Protein AF-A0A1I9G8A3-F1 (afdb_monomer)

Organism: Brugia malayi (NCBI:txid6279)

Sequence (296 aa):
MVSETETVGAVTDNCMDEVDMETMKVVQEQFLSADANEIKEVSEHSKQVKFKTQIVWRNVALFSALHVASLVGIYQFIFLAKWPTLFWYCTCWLMGVMGITAGAHRLWSHRSYKARWPARLFLMFCNSMAFQASFLPFNDVIEWSRDHRCHHKWTDTDADPHNTTRGMFFAHMGWLMVRKHPEVKRKGSQLDLSDLFNDPILAFQRRYCSTLHGTWLINSLAHKYGFKPYNPNITPVESLWLAVTAMGEGGHNYHHTFPQDYRTSEYVLHFNVTKLFIDILFFLGLAYDMKVVPQE

Secondary structure (DSSP, 8-state):
------------S----HHHHHHHHHHHHSTT---HHHHHHHHHHHHHS-PPP-B-HHHHHHHHHHHHHHHHHHHHHHHT--HHHHHHHHHHHHHHHHIIIIIIIIIIIS--S---HHHHHHHHHHHHHH--S-SSTT-SHHHHHHHHHHHHHTTTSTTSTT-GGG-HHHHHTGGGGBPPPHHHHHHHTTS--HHHHT-HHHHHHHHHHHHHHHHHHHHHHTTTSSB-SS-TTSS--B-HHHHHHTTTTTBHHHHHHSTT-TTS-SSS-S--HHHHHHHHHHHTTS------PPP-

Foldseek 3Di:
DDDDDDDPDPPDPDPPPVVNVVVVVVLCPAQLRADPVVLVVLQVVLVVDPDDWAFQVVLVVVVVVVVVVVVVVVVCQPPPDDPVRVVVVVVLVVLLVCLVPVNLPCVQQRVVDDDDPVVNLSSQVSVLSNCPDRPDLADGSLVSSLLVSQCSHNAQGLLNLQRCVVDDVSNVCVSSRIDRDVNVVVVSVVDDSVVQVPPVSRVVCSPPSLLVVLVVCCVPCQQDPADQPQDPPGRGHADPVNCVSVQQCSLRNQCVNPVLQQNSHDDDDPRRRSVVVVVVCVVVVNDDPHDHDDDD

Structure (mmCIF, N/CA/C/O backbone):
data_AF-A0A1I9G8A3-F1
#
_entry.id   AF-A0A1I9G8A3-F1
#
loop_
_atom_site.group_PDB
_atom_site.id
_atom_site.type_symbol
_atom_site.label_atom_id
_atom_site.label_alt_id
_atom_site.label_comp_id
_atom_site.label_asym_id
_atom_site.label_entity_id
_atom_site.label_seq_id
_atom_site.pdbx_PDB_ins_code
_atom_site.Cartn_x
_atom_site.Cartn_y
_atom_site.Cartn_z
_atom_site.occupancy
_atom_site.B_iso_or_equiv
_atom_site.auth_seq_id
_atom_site.auth_comp_id
_atom_site.auth_asym_id
_atom_site.auth_atom_id
_atom_site.pdbx_PDB_model_num
ATOM 1 N N . MET A 1 1 ? -4.249 15.076 76.301 1.00 41.66 1 MET A N 1
ATOM 2 C CA . MET A 1 1 ? -5.059 16.182 75.753 1.00 41.66 1 MET A CA 1
ATOM 3 C C . MET A 1 1 ? -4.215 16.891 74.717 1.00 41.66 1 MET A C 1
ATOM 5 O O . MET A 1 1 ? -3.284 17.559 75.120 1.00 41.66 1 MET A O 1
ATOM 9 N N . VAL A 1 2 ? -4.453 16.632 73.435 1.00 30.72 2 VAL A N 1
ATOM 10 C CA . VAL A 1 2 ? -4.767 17.600 72.368 1.00 30.72 2 VAL A CA 1
ATOM 11 C C . VAL A 1 2 ? -5.167 16.719 71.181 1.00 30.72 2 VAL A C 1
ATOM 13 O O . VAL A 1 2 ? -4.480 15.758 70.852 1.00 30.72 2 VAL A O 1
ATOM 16 N N . SER A 1 3 ? -6.365 16.973 70.672 1.00 31.25 3 SER A N 1
ATOM 17 C CA . SER A 1 3 ? -7.009 16.296 69.553 1.00 31.25 3 SER A CA 1
ATOM 18 C C . SER A 1 3 ? -6.856 17.218 68.352 1.00 31.25 3 SER A C 1
ATOM 20 O O . SER A 1 3 ? -7.355 18.339 68.418 1.00 31.25 3 SER A O 1
ATOM 22 N N . GLU A 1 4 ? -6.229 16.756 67.276 1.00 32.22 4 GLU A N 1
ATOM 23 C CA . GLU A 1 4 ? -6.268 17.423 65.974 1.00 32.22 4 GLU A CA 1
ATOM 24 C C . GLU A 1 4 ? -6.941 16.487 64.973 1.00 32.22 4 GLU A C 1
ATOM 26 O O . GLU A 1 4 ? -6.369 15.531 64.458 1.00 32.22 4 GLU A O 1
ATOM 31 N N . THR A 1 5 ? -8.226 16.748 64.768 1.00 36.72 5 THR A N 1
ATOM 32 C CA . THR A 1 5 ? -9.003 16.325 63.610 1.00 36.72 5 THR A CA 1
ATOM 33 C C . THR A 1 5 ? -8.710 17.292 62.469 1.00 36.72 5 THR A C 1
ATOM 35 O O . THR A 1 5 ? -9.254 18.395 62.454 1.00 36.72 5 THR A O 1
ATOM 38 N N . GLU A 1 6 ? -7.883 16.887 61.508 1.00 32.53 6 GLU A N 1
ATOM 39 C CA . GLU A 1 6 ? -7.844 17.523 60.193 1.00 32.53 6 GLU A CA 1
ATOM 40 C C . GLU A 1 6 ? -8.903 16.883 59.292 1.00 32.53 6 GLU A C 1
ATOM 42 O O . GLU A 1 6 ? -8.805 15.743 58.837 1.00 32.53 6 GLU A O 1
ATOM 47 N N . THR A 1 7 ? -9.966 17.645 59.063 1.00 32.09 7 THR A N 1
ATOM 48 C CA . THR A 1 7 ? -10.957 17.424 58.016 1.00 32.09 7 THR A CA 1
ATOM 49 C C . THR A 1 7 ? -10.292 17.597 56.652 1.00 32.09 7 THR A C 1
ATOM 51 O O . THR A 1 7 ? -10.085 18.724 56.201 1.00 32.09 7 THR A O 1
ATOM 54 N N . VAL A 1 8 ? -9.976 16.488 55.980 1.00 38.34 8 VAL A N 1
ATOM 55 C CA . VAL A 1 8 ? -9.667 16.493 54.546 1.00 38.34 8 VAL A CA 1
ATOM 56 C C . VAL A 1 8 ? -10.934 16.929 53.820 1.00 38.34 8 VAL A C 1
ATOM 58 O O . VAL A 1 8 ? -11.951 16.234 53.834 1.00 38.34 8 VAL A O 1
ATOM 61 N N . GLY A 1 9 ? -10.870 18.137 53.263 1.00 29.16 9 GLY A N 1
ATOM 62 C CA . GLY A 1 9 ? -11.944 18.754 52.510 1.00 29.16 9 GLY A CA 1
ATOM 63 C C . GLY A 1 9 ? -12.441 17.832 51.405 1.00 29.16 9 GLY A C 1
ATOM 64 O O . GLY A 1 9 ? -11.662 17.271 50.634 1.00 29.16 9 GLY A O 1
ATOM 65 N N . ALA A 1 10 ? -13.762 17.703 51.343 1.00 32.66 10 ALA A N 1
ATOM 66 C CA . ALA A 1 10 ? -14.464 17.216 50.178 1.00 32.66 10 ALA A CA 1
ATOM 67 C C . ALA A 1 10 ? -14.036 18.061 48.969 1.00 32.66 10 ALA A C 1
ATOM 69 O O . ALA A 1 10 ? -14.454 19.210 48.826 1.00 32.66 10 ALA A O 1
ATOM 70 N N . VAL A 1 11 ? -13.184 17.498 48.112 1.00 35.97 11 VAL A N 1
ATOM 71 C CA . VAL A 1 11 ? -13.045 17.975 46.739 1.00 35.97 11 VAL A CA 1
ATOM 72 C C . VAL A 1 11 ? -14.351 17.597 46.065 1.00 35.97 11 VAL A C 1
ATOM 74 O O . VAL A 1 11 ? -14.621 16.433 45.782 1.00 35.97 11 VAL A O 1
ATOM 77 N N . THR A 1 12 ? -15.209 18.597 45.945 1.00 37.56 12 THR A N 1
ATOM 78 C CA . THR A 1 12 ? -16.486 18.537 45.258 1.00 37.56 12 THR A CA 1
ATOM 79 C C . THR A 1 12 ? -16.273 18.057 43.829 1.00 37.56 12 THR A C 1
ATOM 81 O O . THR A 1 12 ? -15.681 18.750 43.003 1.00 37.56 12 THR A O 1
ATOM 84 N N . ASP A 1 13 ? -16.783 16.860 43.577 1.00 46.56 13 ASP A N 1
ATOM 85 C CA . ASP A 1 13 ? -17.074 16.260 42.284 1.00 46.56 13 ASP A CA 1
ATOM 86 C C . ASP A 1 13 ? -18.133 17.125 41.575 1.00 46.56 13 ASP A C 1
ATOM 88 O O . ASP A 1 13 ? -19.328 16.918 41.765 1.00 46.56 13 ASP A O 1
ATOM 92 N N . ASN A 1 14 ? -17.710 18.222 40.928 1.00 52.28 14 ASN A N 1
ATOM 93 C CA . ASN A 1 14 ? -18.604 19.143 40.203 1.00 52.28 14 ASN A CA 1
ATOM 94 C C . ASN A 1 14 ? -17.866 20.128 39.264 1.00 52.28 14 ASN A C 1
ATOM 96 O O . ASN A 1 14 ? -18.207 21.306 39.197 1.00 52.28 14 ASN A O 1
ATOM 100 N N . CYS A 1 15 ? -16.861 19.659 38.518 1.00 46.75 15 CYS A N 1
ATOM 101 C CA . CYS A 1 15 ? -16.196 20.453 37.469 1.00 46.75 15 CYS A CA 1
ATOM 102 C C . CYS A 1 15 ? -16.054 19.666 36.157 1.00 46.75 15 CYS A C 1
ATOM 104 O O . CYS A 1 15 ? -14.959 19.495 35.632 1.00 46.75 15 CYS A O 1
ATOM 106 N N . MET A 1 16 ? -17.169 19.175 35.616 1.00 50.84 16 MET A N 1
ATOM 107 C CA . MET A 1 16 ? -17.290 19.068 34.161 1.00 50.84 16 MET A CA 1
ATOM 108 C C . MET A 1 16 ? -17.959 20.360 33.703 1.00 50.84 16 MET A C 1
ATOM 110 O O . MET A 1 16 ? -19.179 20.493 33.786 1.00 50.84 16 MET A O 1
ATOM 114 N N . ASP A 1 17 ? -17.144 21.345 33.326 1.00 60.69 17 ASP A N 1
ATOM 115 C CA . ASP A 1 17 ? -17.618 22.629 32.805 1.00 60.69 17 ASP A CA 1
ATOM 116 C C . ASP A 1 17 ? -18.556 22.383 31.604 1.00 60.69 17 ASP A C 1
ATOM 118 O O . ASP A 1 17 ? -18.353 21.443 30.837 1.00 60.69 17 ASP A O 1
ATOM 122 N N . GLU A 1 18 ? -19.588 23.209 31.390 1.00 59.44 18 GLU A N 1
ATOM 123 C CA . GLU A 1 18 ? -20.538 23.036 30.266 1.00 59.44 18 GLU A CA 1
ATOM 124 C C . GLU A 1 18 ? -19.840 22.934 28.893 1.00 59.44 18 GLU A C 1
ATOM 126 O O . GLU A 1 18 ? -20.316 22.225 28.004 1.00 59.44 18 GLU A O 1
ATOM 131 N N . VAL A 1 19 ? -18.668 23.569 28.754 1.00 59.69 19 VAL A N 1
ATOM 132 C CA . VAL A 1 19 ? -17.776 23.482 27.584 1.00 59.69 19 VAL A CA 1
ATOM 133 C C . VAL A 1 19 ? -17.276 22.050 27.348 1.00 59.69 19 VAL A C 1
ATOM 135 O O . VAL A 1 19 ? -17.169 21.614 26.201 1.00 59.69 19 VAL A O 1
ATOM 138 N N . ASP A 1 20 ? -17.006 21.296 28.413 1.00 72.06 20 ASP A N 1
ATOM 139 C CA . ASP A 1 20 ? -16.596 19.891 28.344 1.00 72.06 20 ASP A CA 1
ATOM 140 C C . ASP A 1 20 ? -17.776 19.010 27.907 1.00 72.06 20 ASP A C 1
ATOM 142 O O . ASP A 1 20 ? -17.645 18.154 27.035 1.00 72.06 20 ASP A O 1
ATOM 146 N N . MET A 1 21 ? -18.984 19.304 28.398 1.00 73.44 21 MET A N 1
ATOM 147 C CA . MET A 1 21 ? -20.191 18.559 28.031 1.00 73.44 21 MET A CA 1
ATOM 148 C C . MET A 1 21 ? -20.620 18.788 26.572 1.00 73.44 21 MET A C 1
ATOM 150 O O . MET A 1 21 ? -21.036 17.846 25.894 1.00 73.44 21 MET A O 1
ATOM 154 N N . GLU A 1 22 ? -20.518 20.019 26.065 1.00 79.00 22 GLU A N 1
ATOM 155 C CA . GLU A 1 22 ? -20.786 20.336 24.656 1.00 79.00 22 GLU A CA 1
ATOM 156 C C . GLU A 1 22 ? -19.729 19.715 23.733 1.00 79.00 22 GLU A C 1
ATOM 158 O O . GLU A 1 22 ? -20.071 19.105 22.717 1.00 79.00 22 GLU A O 1
ATOM 163 N N . THR A 1 23 ? -18.457 19.752 24.137 1.00 80.56 23 THR A N 1
ATOM 164 C CA . THR A 1 23 ? -17.369 19.088 23.407 1.00 80.56 23 THR A CA 1
ATOM 165 C C . THR A 1 23 ? -17.583 17.575 23.342 1.00 80.56 23 THR A C 1
ATOM 167 O O . THR A 1 23 ? -17.477 16.991 22.263 1.00 80.56 23 THR A O 1
ATOM 170 N N . MET A 1 24 ? -17.957 16.930 24.452 1.00 77.19 24 MET A N 1
ATOM 171 C CA . MET A 1 24 ? -18.240 15.490 24.481 1.00 77.19 24 MET A CA 1
ATOM 172 C C . MET A 1 24 ? -19.430 15.103 23.594 1.00 77.19 24 MET A C 1
ATOM 174 O O . MET A 1 24 ? -19.382 14.069 22.926 1.00 77.19 24 MET A O 1
ATOM 178 N N . LYS A 1 25 ? -20.474 15.940 23.519 1.00 78.88 25 LYS A N 1
ATOM 179 C CA . LYS A 1 25 ? -21.596 15.721 22.589 1.00 78.88 25 LYS A CA 1
ATOM 180 C C . LYS A 1 25 ? -21.136 15.770 21.135 1.00 78.88 25 LYS A C 1
ATOM 182 O O . LYS A 1 25 ? -21.437 14.853 20.375 1.00 78.88 25 LYS A O 1
ATOM 187 N N . VAL A 1 26 ? -20.354 16.788 20.770 1.00 80.56 26 VAL A N 1
ATOM 188 C CA . VAL A 1 26 ? -19.800 16.914 19.414 1.00 80.56 26 VAL A CA 1
ATOM 189 C C . VAL A 1 26 ? -18.922 15.711 19.070 1.00 80.56 26 VAL A C 1
ATOM 191 O O . VAL A 1 26 ? -19.029 15.184 17.967 1.00 80.56 26 VAL A O 1
ATOM 194 N N . VAL A 1 27 ? -18.084 15.241 20.000 1.00 78.94 27 VAL A N 1
ATOM 195 C CA . VAL A 1 27 ? -17.239 14.051 19.803 1.00 78.94 27 VAL A CA 1
ATOM 196 C C . VAL A 1 27 ? -18.084 12.805 19.548 1.00 78.94 27 VAL A C 1
ATOM 198 O O . VAL A 1 27 ? -17.776 12.055 18.625 1.00 78.94 27 VAL A O 1
ATOM 201 N N . GLN A 1 28 ? -19.163 12.594 20.303 1.00 75.69 28 GLN A N 1
ATOM 202 C CA . GLN A 1 28 ? -20.011 11.411 20.143 1.00 75.69 28 GLN A CA 1
ATOM 203 C C . GLN A 1 28 ? -20.706 11.364 18.771 1.00 75.69 28 GLN A C 1
ATOM 205 O O . GLN A 1 28 ? -20.901 10.283 18.215 1.00 75.69 28 GLN A O 1
ATOM 210 N N . GLU A 1 29 ? -21.030 12.525 18.199 1.00 78.94 29 GLU A N 1
ATOM 211 C CA . GLU A 1 29 ? -21.665 12.653 16.881 1.00 78.94 29 GLU A CA 1
ATOM 212 C C . GLU A 1 29 ? -20.683 12.514 15.699 1.00 78.94 29 GLU A C 1
ATOM 214 O O . GLU A 1 29 ? -21.110 12.403 14.545 1.00 78.94 29 GLU A O 1
ATOM 219 N N . GLN A 1 30 ? -19.367 12.502 15.948 1.00 83.06 30 GLN A N 1
ATOM 220 C CA . GLN A 1 30 ? -18.368 12.388 14.886 1.00 83.06 30 GLN A CA 1
ATOM 221 C C . GLN A 1 30 ? -18.379 11.017 14.201 1.00 83.06 30 GLN A C 1
ATOM 223 O O . GLN A 1 30 ? -18.603 9.962 14.793 1.00 83.06 30 GLN A O 1
ATOM 228 N N . PHE A 1 31 ? -18.046 11.027 12.910 1.00 79.06 31 PHE A N 1
ATOM 229 C CA . PHE A 1 31 ? -17.825 9.804 12.150 1.00 79.06 31 PHE A CA 1
ATOM 230 C C . PHE A 1 31 ? -16.629 9.030 12.729 1.00 79.06 31 PHE A C 1
ATOM 232 O O . PHE A 1 31 ? -15.516 9.554 12.744 1.00 79.06 31 PHE A O 1
ATOM 239 N N . LEU A 1 32 ? -16.863 7.773 13.135 1.00 82.69 32 LEU A N 1
ATOM 240 C CA . LEU A 1 32 ? -15.906 6.891 13.834 1.00 82.69 32 LEU A CA 1
ATOM 241 C C . LEU A 1 32 ? -15.640 7.271 15.298 1.00 82.69 32 LEU A C 1
ATOM 243 O O . LEU A 1 32 ? -14.589 6.908 15.825 1.00 82.69 32 LEU A O 1
ATOM 247 N N . SER A 1 33 ? -16.567 7.976 15.952 1.00 81.56 33 SER A N 1
ATOM 248 C CA . SER A 1 33 ? -16.495 8.186 17.396 1.00 81.56 33 SER A CA 1
ATOM 249 C C . SER A 1 33 ? -16.400 6.845 18.134 1.00 81.56 33 SER A C 1
ATOM 251 O O . SER A 1 33 ? -17.049 5.852 17.783 1.00 81.56 33 SER A O 1
ATOM 253 N N . ALA A 1 34 ? -15.516 6.806 19.127 1.00 77.44 34 ALA A N 1
ATOM 254 C CA . ALA A 1 34 ? -15.333 5.649 19.983 1.00 77.44 34 ALA A CA 1
ATOM 255 C C . ALA A 1 34 ? -16.518 5.554 20.951 1.00 77.44 34 ALA A C 1
ATOM 257 O O . ALA A 1 34 ? -16.737 6.453 21.759 1.00 77.44 34 ALA A O 1
ATOM 258 N N . ASP A 1 35 ? -17.268 4.457 20.891 1.00 83.56 35 ASP A N 1
ATOM 259 C CA . ASP A 1 35 ? -18.315 4.162 21.867 1.00 83.56 35 ASP A CA 1
ATOM 260 C C . ASP A 1 35 ? -17.727 3.286 22.981 1.00 83.56 35 ASP A C 1
ATOM 262 O O . ASP A 1 35 ? -17.305 2.149 22.751 1.00 83.56 35 ASP A O 1
ATOM 266 N N . ALA A 1 36 ? -17.697 3.823 24.203 1.00 82.44 36 ALA A N 1
ATOM 267 C CA . ALA A 1 36 ? -17.133 3.150 25.369 1.00 82.44 36 ALA A CA 1
ATOM 268 C C . ALA A 1 36 ? -17.829 1.815 25.692 1.00 82.44 36 ALA A C 1
ATOM 270 O O . ALA A 1 36 ? -17.166 0.866 26.121 1.00 82.44 36 ALA A O 1
ATOM 271 N N . ASN A 1 37 ? -19.142 1.711 25.463 1.00 85.31 37 ASN A N 1
ATOM 272 C CA . ASN A 1 37 ? -19.879 0.466 25.669 1.00 85.31 37 ASN A CA 1
ATOM 273 C C . ASN A 1 37 ? -19.483 -0.570 24.616 1.00 85.31 37 ASN A C 1
ATOM 275 O O . ASN A 1 37 ? -19.227 -1.727 24.950 1.00 85.31 37 ASN A O 1
ATOM 279 N N . GLU A 1 38 ? -19.365 -0.141 23.358 1.00 85.38 38 GLU A N 1
ATOM 280 C CA . GLU A 1 38 ? -18.965 -0.998 22.239 1.00 85.38 38 GLU A CA 1
ATOM 281 C C . GLU A 1 38 ? -17.511 -1.490 22.411 1.00 85.38 38 GLU A C 1
ATOM 283 O O . GLU A 1 38 ? -17.216 -2.663 22.179 1.00 85.38 38 GLU A O 1
ATOM 288 N N . ILE A 1 39 ? -16.605 -0.630 22.893 1.00 87.62 39 ILE A N 1
ATOM 289 C CA . ILE A 1 39 ? -15.214 -0.973 23.244 1.00 87.62 39 ILE A CA 1
ATOM 290 C C . ILE A 1 39 ? -15.164 -1.997 24.379 1.00 87.62 39 ILE A C 1
ATOM 292 O O . ILE A 1 39 ? -14.422 -2.984 24.297 1.00 87.62 39 ILE A O 1
ATOM 296 N N . LYS A 1 40 ? -15.959 -1.791 25.434 1.00 88.38 40 LYS A N 1
ATOM 297 C CA . LYS A 1 40 ? -16.027 -2.715 26.568 1.00 88.38 40 LYS A CA 1
ATOM 298 C C . LYS A 1 40 ? -16.543 -4.086 26.131 1.00 88.38 40 LYS A C 1
ATOM 300 O O . LYS A 1 40 ? -15.921 -5.092 26.465 1.00 88.38 40 LYS A O 1
ATOM 305 N N . GLU A 1 41 ? -17.602 -4.124 25.325 1.00 90.06 41 GLU A N 1
ATOM 306 C CA . GLU A 1 41 ? -18.147 -5.358 24.748 1.00 90.06 41 GLU A CA 1
ATOM 307 C C . GLU A 1 41 ? -17.088 -6.105 23.918 1.00 90.06 41 GLU A C 1
ATOM 309 O O . GLU A 1 41 ? -16.902 -7.312 24.081 1.00 90.06 41 GLU A O 1
ATOM 314 N N . VAL A 1 42 ? -16.343 -5.393 23.062 1.00 89.12 42 VAL A N 1
ATOM 315 C CA . VAL A 1 42 ? -15.253 -5.978 22.260 1.00 89.12 42 VAL A CA 1
ATOM 316 C C . VAL A 1 42 ? -14.169 -6.570 23.155 1.00 89.12 42 VAL A C 1
ATOM 318 O O . VAL A 1 42 ? -13.727 -7.691 22.912 1.00 89.12 42 VAL A O 1
ATOM 321 N N . SER A 1 43 ? -13.745 -5.841 24.189 1.00 88.75 43 SER A N 1
ATOM 322 C CA . SER A 1 43 ? -12.708 -6.291 25.124 1.00 88.75 43 SER A CA 1
ATOM 323 C C . SER A 1 43 ? -13.151 -7.507 25.945 1.00 88.75 43 SER A C 1
ATOM 325 O O . SER A 1 43 ? -12.368 -8.422 26.199 1.00 88.75 43 SER A O 1
ATOM 327 N N . GLU A 1 44 ? -14.415 -7.557 26.362 1.00 90.31 44 GLU A N 1
ATOM 328 C CA . GLU A 1 44 ? -14.969 -8.709 27.077 1.00 90.31 44 GLU A CA 1
ATOM 329 C C . GLU A 1 44 ? -15.092 -9.933 26.169 1.00 90.31 44 GLU A C 1
ATOM 331 O O . GLU A 1 44 ? -14.721 -11.040 26.571 1.00 90.31 44 GLU A O 1
ATOM 336 N N . HIS A 1 45 ? -15.542 -9.741 24.928 1.00 90.44 45 HIS A N 1
ATOM 337 C CA . HIS A 1 45 ? -15.617 -10.817 23.948 1.00 90.44 45 HIS A CA 1
ATOM 338 C C . HIS A 1 45 ? -14.227 -11.339 23.568 1.00 90.44 45 HIS A C 1
ATOM 340 O O . HIS A 1 45 ? -14.029 -12.550 23.465 1.00 90.44 45 HIS A O 1
ATOM 346 N N . SER A 1 46 ? -13.236 -10.458 23.415 1.00 87.44 46 SER A N 1
ATOM 347 C CA . SER A 1 46 ? -11.888 -10.862 23.012 1.00 87.44 46 SER A CA 1
ATOM 348 C C . SER A 1 46 ? -11.216 -11.780 24.034 1.00 87.44 46 SER A C 1
ATOM 350 O O . SER A 1 46 ? -10.544 -12.733 23.642 1.00 87.44 46 SER A O 1
ATOM 352 N N . LYS A 1 47 ? -11.493 -11.600 25.334 1.00 88.38 47 LYS A N 1
ATOM 353 C CA . LYS A 1 47 ? -11.029 -12.501 26.410 1.00 88.38 47 LYS A CA 1
ATOM 354 C C . LYS A 1 47 ? -11.543 -13.937 26.264 1.00 88.38 47 LYS A C 1
ATOM 356 O O . LYS A 1 47 ? -10.900 -14.866 26.749 1.00 88.38 47 LYS A O 1
ATOM 361 N N . GLN A 1 48 ? -12.686 -14.136 25.606 1.00 87.62 48 GLN A N 1
ATOM 362 C CA . GLN A 1 48 ? -13.257 -15.465 25.352 1.00 87.62 48 GLN A CA 1
ATOM 363 C C . GLN A 1 48 ? -12.579 -16.162 24.161 1.00 87.62 48 GLN A C 1
ATOM 365 O O . GLN A 1 48 ? -12.627 -17.389 24.035 1.00 87.62 48 GLN A O 1
ATOM 370 N N . VAL A 1 49 ? -11.913 -15.398 23.291 1.00 86.44 49 VAL A N 1
ATOM 371 C CA . VAL A 1 49 ? -11.254 -15.908 22.089 1.00 86.44 49 VAL A CA 1
ATOM 372 C C . VAL A 1 49 ? -9.842 -16.381 22.434 1.00 86.44 49 VAL A C 1
ATOM 374 O O . VAL A 1 49 ? -8.921 -15.595 22.642 1.00 86.44 49 VAL A O 1
ATOM 377 N N . LYS A 1 50 ? -9.623 -17.701 22.423 1.00 81.75 50 LYS A N 1
ATOM 378 C CA . LYS A 1 50 ? -8.268 -18.270 22.506 1.00 81.75 50 LYS A CA 1
ATOM 379 C C . LYS A 1 50 ? -7.522 -18.044 21.190 1.00 81.75 50 LYS A C 1
ATOM 381 O O . LYS A 1 50 ? -7.575 -18.878 20.287 1.00 81.75 50 LYS A O 1
ATOM 386 N N . PHE A 1 51 ? -6.812 -16.926 21.078 1.00 86.56 51 PHE A N 1
ATOM 387 C CA . PHE A 1 51 ? -5.993 -16.614 19.911 1.00 86.56 51 PHE A CA 1
ATOM 388 C C . PHE A 1 51 ? -4.503 -16.829 20.185 1.00 86.56 51 PHE A C 1
ATOM 390 O O . PHE A 1 51 ? -3.920 -16.223 21.081 1.00 86.56 51 PHE A O 1
ATOM 397 N N . LYS A 1 52 ? -3.861 -17.660 19.359 1.00 88.06 52 LYS A N 1
ATOM 398 C CA . LYS A 1 52 ? -2.402 -17.778 19.310 1.00 88.06 52 LYS A CA 1
ATOM 399 C C . LYS A 1 52 ? -1.887 -17.039 18.082 1.00 88.06 52 LYS A C 1
ATOM 401 O O . LYS A 1 52 ? -2.251 -17.382 16.958 1.00 88.06 52 LYS A O 1
ATOM 406 N N . THR A 1 53 ? -1.014 -16.060 18.298 1.00 89.38 53 THR A N 1
ATOM 407 C CA . THR A 1 53 ? -0.402 -15.274 17.222 1.00 89.38 53 THR A CA 1
ATOM 408 C C . THR A 1 53 ? 0.356 -16.177 16.253 1.00 89.38 53 THR A C 1
ATOM 410 O O . THR A 1 53 ? 1.250 -16.926 16.646 1.00 89.38 53 THR A O 1
ATOM 413 N N . GLN A 1 54 ? 0.000 -16.097 14.971 1.00 92.81 54 GLN A N 1
ATOM 414 C CA . GLN A 1 54 ? 0.661 -16.837 13.899 1.00 92.81 54 GLN A CA 1
ATOM 415 C C . GLN A 1 54 ? 1.538 -15.892 13.087 1.00 92.81 54 GLN A C 1
ATOM 417 O O . GLN A 1 54 ? 1.036 -14.931 12.499 1.00 92.81 54 GLN A O 1
ATOM 422 N N . ILE A 1 55 ? 2.834 -16.186 13.035 1.00 94.12 55 ILE A N 1
ATOM 423 C CA . ILE A 1 55 ? 3.808 -15.410 12.267 1.00 94.12 55 ILE A CA 1
ATOM 424 C C . ILE A 1 55 ? 3.681 -15.758 10.784 1.00 94.12 55 ILE A C 1
ATOM 426 O O . ILE A 1 55 ? 3.625 -16.924 10.393 1.00 94.12 55 ILE A O 1
ATOM 430 N N . VAL A 1 56 ? 3.660 -14.728 9.945 1.00 91.88 56 VAL A N 1
ATOM 431 C CA . VAL A 1 56 ? 3.679 -14.842 8.490 1.00 91.88 56 VAL A CA 1
ATOM 432 C C . VAL A 1 56 ? 5.122 -14.662 8.022 1.00 91.88 56 VAL A C 1
ATOM 434 O O . VAL A 1 56 ? 5.536 -13.566 7.654 1.00 91.88 56 VAL A O 1
ATOM 437 N N . TRP A 1 57 ? 5.894 -15.753 8.017 1.00 91.06 57 TRP A N 1
ATOM 438 C CA . TRP A 1 57 ? 7.333 -15.741 7.700 1.00 91.06 57 TRP A CA 1
ATOM 439 C C . TRP A 1 57 ? 7.682 -15.117 6.349 1.00 91.06 57 TRP A C 1
ATOM 441 O O . TRP A 1 57 ? 8.717 -14.472 6.220 1.00 91.06 57 TRP A O 1
ATOM 451 N N . ARG A 1 58 ? 6.792 -15.230 5.359 1.00 87.06 58 ARG A N 1
ATOM 452 C CA . ARG A 1 58 ? 6.944 -14.529 4.079 1.00 87.06 58 ARG A CA 1
ATOM 453 C C . ARG A 1 58 ? 7.033 -13.012 4.271 1.00 87.06 58 ARG A C 1
ATOM 455 O O . ARG A 1 58 ? 7.899 -12.377 3.684 1.00 87.06 58 ARG A O 1
ATOM 462 N N . ASN A 1 59 ? 6.149 -12.433 5.084 1.00 86.25 59 ASN A N 1
ATOM 463 C CA . ASN A 1 59 ? 6.147 -10.994 5.341 1.00 86.25 59 ASN A CA 1
ATOM 464 C C . ASN A 1 59 ? 7.407 -10.596 6.117 1.00 86.25 59 ASN A C 1
ATOM 466 O O . ASN A 1 59 ? 8.030 -9.605 5.763 1.00 86.25 59 ASN A O 1
ATOM 470 N N . VAL A 1 60 ? 7.819 -11.405 7.101 1.00 90.88 60 VAL A N 1
ATOM 471 C CA . VAL A 1 60 ? 9.079 -11.201 7.836 1.00 90.88 60 VAL A CA 1
ATOM 472 C C . VAL A 1 60 ? 10.259 -11.129 6.867 1.00 90.88 60 VAL A C 1
ATOM 474 O O . VAL A 1 60 ? 10.966 -10.131 6.857 1.00 90.88 60 VAL A O 1
ATOM 477 N N . ALA A 1 61 ? 10.423 -12.127 5.992 1.00 89.25 61 ALA A N 1
ATOM 478 C CA . ALA A 1 61 ? 11.517 -12.163 5.022 1.00 89.25 61 ALA A CA 1
ATOM 479 C C . ALA A 1 61 ? 11.519 -10.942 4.085 1.00 89.25 61 ALA A C 1
ATOM 481 O O . ALA A 1 61 ? 12.571 -10.363 3.825 1.00 89.25 61 ALA A O 1
ATOM 482 N N . LEU A 1 62 ? 10.343 -10.519 3.611 1.00 83.44 62 LEU A N 1
ATOM 483 C CA . LEU A 1 62 ? 10.205 -9.372 2.712 1.00 83.44 62 LEU A CA 1
ATOM 484 C C . LEU A 1 62 ? 10.497 -8.041 3.410 1.00 83.44 62 LEU A C 1
ATOM 486 O O . LEU A 1 62 ? 11.206 -7.210 2.847 1.00 83.44 62 LEU A O 1
ATOM 490 N N . PHE A 1 63 ? 10.016 -7.846 4.641 1.00 86.31 63 PHE A N 1
ATOM 491 C CA . PHE A 1 63 ? 10.373 -6.667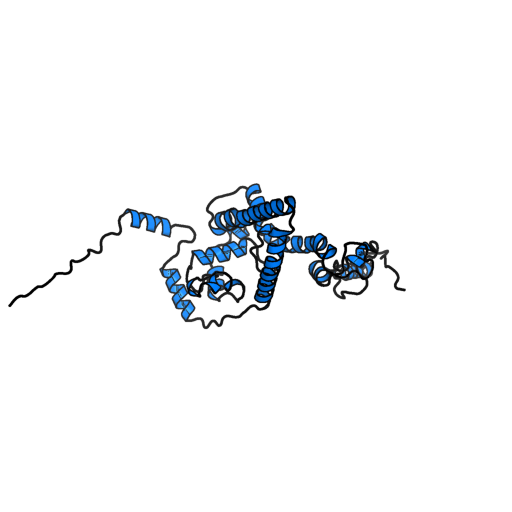 5.428 1.00 86.31 63 PHE A CA 1
ATOM 492 C C . PHE A 1 63 ? 11.862 -6.669 5.770 1.00 86.31 63 PHE A C 1
ATOM 494 O O . PHE A 1 63 ? 12.502 -5.634 5.615 1.00 86.31 63 PHE A O 1
ATOM 501 N N . SER A 1 64 ? 12.450 -7.803 6.154 1.00 90.25 64 SER A N 1
ATOM 502 C CA . SER A 1 64 ? 13.896 -7.899 6.386 1.00 90.25 64 SER A CA 1
ATOM 503 C C . SER A 1 64 ? 14.694 -7.532 5.133 1.00 90.25 64 SER A C 1
ATOM 505 O O . SER A 1 64 ? 15.599 -6.706 5.212 1.00 90.25 64 SER A O 1
ATOM 507 N N . ALA A 1 65 ? 14.323 -8.069 3.966 1.00 88.06 65 ALA A N 1
ATOM 508 C CA . ALA A 1 65 ? 14.964 -7.736 2.696 1.00 88.06 65 ALA A CA 1
ATOM 509 C C . ALA A 1 65 ? 14.820 -6.246 2.346 1.00 88.06 65 ALA A C 1
ATOM 511 O O . ALA A 1 65 ? 15.795 -5.624 1.930 1.00 88.06 65 ALA A O 1
ATOM 512 N N . LEU A 1 66 ? 13.639 -5.656 2.567 1.00 85.12 66 LEU A N 1
ATOM 513 C CA . LEU A 1 66 ? 13.396 -4.227 2.356 1.00 85.12 66 LEU A CA 1
ATOM 514 C C . LEU A 1 66 ? 14.297 -3.354 3.241 1.00 85.12 66 LEU A C 1
ATOM 516 O O . LEU A 1 66 ? 14.861 -2.379 2.753 1.00 85.12 66 LEU A O 1
ATOM 520 N N . HIS A 1 67 ? 14.471 -3.712 4.517 1.00 89.25 67 HIS A N 1
ATOM 521 C CA . HIS A 1 67 ? 15.340 -2.969 5.435 1.00 89.25 67 HIS A CA 1
ATOM 522 C C . HIS A 1 67 ? 16.826 -3.152 5.097 1.00 89.25 67 HIS A C 1
ATOM 524 O O . HIS A 1 67 ? 17.593 -2.200 5.168 1.00 89.25 67 HIS A O 1
ATOM 530 N N . VAL A 1 68 ? 17.256 -4.340 4.663 1.00 90.81 68 VAL A N 1
ATOM 531 C CA . VAL A 1 68 ? 18.635 -4.523 4.174 1.00 90.81 68 VAL A CA 1
ATOM 532 C C . VAL A 1 68 ? 18.871 -3.696 2.906 1.00 90.81 68 VAL A C 1
ATOM 534 O O . VAL A 1 68 ? 19.882 -3.002 2.794 1.00 90.81 68 VAL A O 1
ATOM 537 N N . ALA A 1 69 ? 17.921 -3.705 1.968 1.00 85.94 69 ALA A N 1
ATOM 538 C CA . ALA A 1 69 ? 17.992 -2.893 0.758 1.00 85.94 69 ALA A CA 1
ATOM 539 C C . ALA A 1 69 ? 17.989 -1.388 1.068 1.00 85.94 69 ALA A C 1
ATOM 541 O O . ALA A 1 69 ? 18.687 -0.632 0.390 1.00 85.94 69 ALA A O 1
ATOM 542 N N . SER A 1 70 ? 17.265 -0.942 2.100 1.00 86.00 70 SER A N 1
ATOM 543 C CA . SER A 1 70 ? 17.252 0.467 2.502 1.00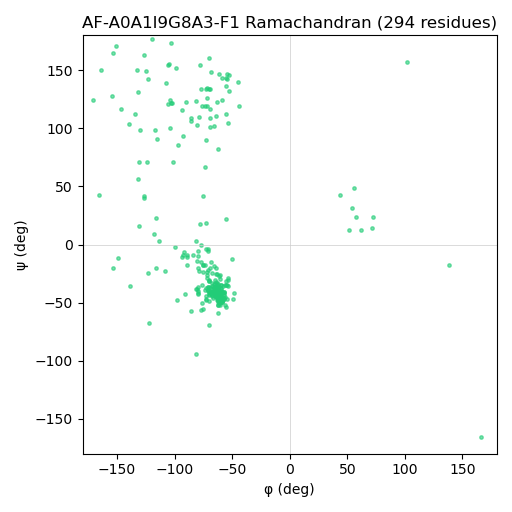 86.00 70 SER A CA 1
ATOM 544 C C . SER A 1 70 ? 18.601 0.923 3.058 1.00 86.00 70 SER A C 1
ATOM 546 O O . SER A 1 70 ? 19.002 2.044 2.764 1.00 86.00 70 SER A O 1
ATOM 548 N N . LEU A 1 71 ? 19.363 0.062 3.743 1.00 90.94 71 LEU A N 1
ATOM 549 C CA . LEU A 1 71 ? 20.736 0.378 4.167 1.00 90.94 71 LEU A CA 1
ATOM 550 C C . LEU A 1 71 ? 21.659 0.629 2.964 1.00 90.94 71 LEU A C 1
ATOM 552 O O . LEU A 1 71 ? 22.403 1.611 2.937 1.00 90.94 71 LEU A O 1
ATOM 556 N N . VAL A 1 72 ? 21.562 -0.212 1.929 1.00 90.25 72 VAL A N 1
ATOM 557 C CA . VAL A 1 72 ? 22.291 -0.010 0.663 1.00 90.25 72 VAL A CA 1
ATOM 558 C C . VAL A 1 72 ? 21.793 1.251 -0.058 1.00 90.25 72 VAL A C 1
ATOM 560 O O . VAL A 1 72 ? 22.578 1.983 -0.662 1.00 90.25 72 VAL A O 1
ATOM 563 N N . GLY A 1 73 ? 20.491 1.528 0.017 1.00 86.62 73 GLY A N 1
ATOM 564 C CA . GLY A 1 73 ? 19.871 2.743 -0.504 1.00 86.62 73 GLY A CA 1
ATOM 565 C C . GLY A 1 73 ? 20.397 4.009 0.172 1.00 86.62 73 GLY A C 1
ATOM 566 O O . GLY A 1 73 ? 20.737 4.956 -0.527 1.00 86.62 73 GLY A O 1
ATOM 567 N N . ILE A 1 74 ? 20.543 4.010 1.500 1.00 89.31 74 ILE A N 1
ATOM 568 C CA . ILE A 1 74 ? 21.099 5.128 2.279 1.00 89.31 74 ILE A CA 1
ATOM 569 C C . ILE A 1 74 ? 22.549 5.397 1.874 1.00 89.31 74 ILE A C 1
ATOM 571 O O . ILE A 1 74 ? 22.912 6.545 1.627 1.00 89.31 74 ILE A O 1
ATOM 575 N N . TYR A 1 75 ? 23.368 4.351 1.740 1.00 90.94 75 TYR A N 1
ATOM 576 C CA . TYR A 1 75 ? 24.741 4.506 1.256 1.00 90.94 75 TYR A CA 1
ATOM 577 C C . TYR A 1 75 ? 24.779 5.152 -0.140 1.00 90.94 75 TYR A C 1
ATOM 579 O O . TYR A 1 75 ? 25.489 6.134 -0.358 1.00 90.94 75 TYR A O 1
ATOM 587 N N . GLN A 1 76 ? 23.965 4.659 -1.080 1.00 88.94 76 GLN A N 1
ATOM 588 C CA . GLN A 1 76 ? 23.874 5.247 -2.420 1.00 88.94 76 GLN A CA 1
ATOM 589 C C . GLN A 1 76 ? 23.370 6.694 -2.385 1.00 88.94 76 GLN A C 1
ATOM 591 O O . GLN A 1 76 ? 23.893 7.538 -3.108 1.00 88.94 76 GLN A O 1
ATOM 596 N N . PHE A 1 77 ? 22.381 6.983 -1.543 1.00 85.69 77 PHE A N 1
ATOM 597 C CA . PHE A 1 77 ? 21.773 8.301 -1.401 1.00 85.69 77 PHE A CA 1
ATOM 598 C C . PHE A 1 77 ? 22.774 9.352 -0.918 1.00 85.69 77 PHE A C 1
ATOM 600 O O . PHE A 1 77 ? 22.798 10.456 -1.453 1.00 85.69 77 PHE A O 1
ATOM 607 N N . ILE A 1 78 ? 23.614 9.002 0.059 1.00 88.44 78 ILE A N 1
ATOM 608 C CA . ILE A 1 78 ? 24.574 9.934 0.660 1.00 88.44 78 ILE A CA 1
ATOM 609 C C . ILE A 1 78 ? 25.813 10.107 -0.226 1.00 88.44 78 ILE A C 1
ATOM 611 O O . ILE A 1 78 ? 26.295 11.226 -0.383 1.00 88.44 78 ILE A O 1
ATOM 615 N N . PHE A 1 79 ? 26.343 9.018 -0.794 1.00 90.94 79 PHE A N 1
ATOM 616 C CA . PHE A 1 79 ? 27.688 9.037 -1.381 1.00 90.94 79 PHE A CA 1
ATOM 617 C C . PHE A 1 79 ? 27.727 8.986 -2.911 1.00 90.94 79 PHE A C 1
ATOM 619 O O . PHE A 1 79 ? 28.729 9.389 -3.495 1.00 90.94 79 PHE A O 1
ATOM 626 N N . LEU A 1 80 ? 26.680 8.482 -3.576 1.00 90.00 80 LEU A N 1
ATOM 627 C CA . LEU A 1 80 ? 26.732 8.152 -5.010 1.00 90.00 80 LEU A CA 1
ATOM 628 C C . LEU A 1 80 ? 25.665 8.859 -5.857 1.00 90.00 80 LEU A C 1
ATOM 630 O O . LEU A 1 80 ? 25.837 9.011 -7.069 1.00 90.00 80 LEU A O 1
ATOM 634 N N . ALA A 1 81 ? 24.544 9.260 -5.256 1.00 88.88 81 ALA A N 1
ATOM 635 C CA . ALA A 1 81 ? 23.401 9.793 -5.980 1.00 88.88 81 ALA A CA 1
ATOM 636 C C . ALA A 1 81 ? 23.694 11.179 -6.573 1.00 88.88 81 ALA A C 1
ATOM 638 O O . ALA A 1 81 ? 24.188 12.086 -5.907 1.00 88.88 81 ALA A O 1
ATOM 639 N N . LYS A 1 82 ? 23.327 11.365 -7.844 1.00 92.88 82 LYS A N 1
ATOM 640 C CA . LYS A 1 82 ? 23.370 12.678 -8.497 1.00 92.88 82 LYS A CA 1
ATOM 641 C C . LYS A 1 82 ? 22.172 13.523 -8.059 1.00 92.88 82 LYS A C 1
ATOM 643 O O . LYS A 1 82 ? 21.097 12.990 -7.784 1.00 92.88 82 LYS A O 1
ATOM 648 N N . TRP A 1 83 ? 22.321 14.846 -8.121 1.00 91.31 83 TRP A N 1
ATOM 649 C CA . TRP A 1 83 ? 21.258 15.805 -7.794 1.00 91.31 83 TRP A CA 1
ATOM 650 C C . TRP A 1 83 ? 19.894 15.521 -8.454 1.00 91.31 83 TRP A C 1
ATOM 652 O O . TRP A 1 83 ? 18.891 15.600 -7.747 1.00 91.31 83 TRP A O 1
ATOM 662 N N . PRO A 1 84 ? 19.799 15.119 -9.741 1.00 92.25 84 PRO A N 1
ATOM 663 C CA . PRO A 1 84 ? 18.505 14.780 -10.340 1.00 92.25 84 PRO A CA 1
ATOM 664 C C . PRO A 1 84 ? 17.838 13.559 -9.697 1.00 92.25 84 PRO A C 1
ATOM 666 O O . PRO A 1 84 ? 16.627 13.555 -9.504 1.00 92.25 84 PRO A O 1
ATOM 669 N N . THR A 1 85 ? 18.616 12.536 -9.327 1.00 85.56 85 THR A N 1
ATOM 670 C CA . THR A 1 85 ? 18.109 11.345 -8.628 1.00 85.56 85 THR A CA 1
ATOM 671 C C . THR A 1 85 ? 17.578 11.715 -7.248 1.00 85.56 85 THR A C 1
ATOM 673 O O . THR A 1 85 ? 16.508 11.253 -6.862 1.00 85.56 85 THR A O 1
ATOM 676 N N . LEU A 1 86 ? 18.302 12.578 -6.530 1.00 85.12 86 LEU A N 1
ATOM 677 C CA . LEU A 1 86 ? 17.895 13.083 -5.222 1.00 85.12 86 LEU A CA 1
ATOM 678 C C . LEU A 1 86 ? 16.593 13.889 -5.312 1.00 85.12 86 LEU A C 1
ATOM 680 O O . LEU A 1 86 ? 15.656 13.635 -4.560 1.00 85.12 86 LEU A O 1
ATOM 684 N N . PHE A 1 87 ? 16.512 14.817 -6.268 1.00 88.81 87 PHE A N 1
ATOM 685 C CA . PHE A 1 87 ? 15.304 15.602 -6.509 1.00 88.81 87 PHE A CA 1
ATOM 686 C C . PHE A 1 87 ? 14.111 14.702 -6.841 1.00 88.81 87 PHE A C 1
ATOM 688 O O . PHE A 1 87 ? 13.070 14.802 -6.197 1.00 88.81 87 PHE A O 1
ATOM 695 N N . TRP A 1 88 ? 14.286 13.770 -7.782 1.00 86.81 88 TRP A N 1
ATOM 696 C CA . TRP A 1 88 ? 13.237 12.833 -8.174 1.00 86.81 88 TRP A CA 1
ATOM 697 C C . TRP A 1 88 ? 12.760 11.960 -7.009 1.00 86.81 88 TRP A C 1
ATOM 699 O O . TRP A 1 88 ? 11.555 11.777 -6.832 1.00 86.81 88 TRP A O 1
ATOM 709 N N . TYR A 1 89 ? 13.685 11.464 -6.182 1.00 84.25 89 TYR A N 1
ATOM 710 C CA . TYR A 1 89 ? 13.352 10.728 -4.964 1.00 84.25 89 TYR A CA 1
ATOM 711 C C . TYR A 1 89 ? 12.494 11.572 -4.015 1.00 84.25 89 TYR A C 1
ATOM 713 O O . TYR A 1 89 ? 11.433 11.116 -3.589 1.00 84.25 89 TYR A O 1
ATOM 721 N N . CYS A 1 90 ? 12.907 12.810 -3.726 1.00 85.50 90 CYS A N 1
ATOM 722 C CA . CYS A 1 90 ? 12.157 13.715 -2.855 1.00 85.50 90 CYS A CA 1
ATOM 723 C C . CYS A 1 90 ? 10.759 14.009 -3.414 1.00 85.50 90 CYS A C 1
ATOM 725 O O . CYS A 1 90 ? 9.785 13.995 -2.662 1.00 85.50 90 CYS A O 1
ATOM 727 N N . THR A 1 91 ? 10.632 14.214 -4.728 1.00 84.69 91 THR A N 1
ATOM 728 C CA . THR A 1 91 ? 9.332 14.380 -5.390 1.00 84.69 91 THR A CA 1
ATOM 729 C C . THR A 1 91 ? 8.455 13.140 -5.222 1.00 84.69 91 THR A C 1
ATOM 731 O O . THR A 1 91 ? 7.312 13.266 -4.786 1.00 84.69 91 THR A O 1
ATOM 734 N N . CYS A 1 92 ? 8.980 11.941 -5.496 1.00 81.19 92 CYS A N 1
ATOM 735 C CA . CYS A 1 92 ? 8.229 10.694 -5.328 1.00 81.19 92 CYS A CA 1
ATOM 736 C C . CYS A 1 92 ? 7.791 10.479 -3.877 1.00 81.19 92 CYS A C 1
ATOM 738 O O . CYS A 1 92 ? 6.652 10.085 -3.631 1.00 81.19 92 CYS A O 1
ATOM 740 N N . TRP A 1 93 ? 8.678 10.765 -2.922 1.00 80.94 93 TRP A N 1
ATOM 741 C CA . TRP A 1 93 ? 8.389 10.662 -1.497 1.00 80.94 93 TRP A CA 1
ATOM 742 C C . TRP A 1 93 ? 7.265 11.617 -1.083 1.00 80.94 93 TRP A C 1
ATOM 744 O O . TRP A 1 93 ? 6.292 11.181 -0.471 1.00 80.94 93 TRP A O 1
ATOM 754 N N . LEU A 1 94 ? 7.334 12.890 -1.489 1.00 84.88 94 LEU A N 1
ATOM 755 C CA . LEU A 1 94 ? 6.283 13.876 -1.220 1.00 84.88 94 LEU A CA 1
ATOM 756 C C . LEU A 1 94 ? 4.939 13.466 -1.833 1.00 84.88 94 LEU A C 1
ATOM 758 O O . LEU A 1 94 ? 3.906 13.570 -1.171 1.00 84.88 94 LEU A O 1
ATOM 762 N N . MET A 1 95 ? 4.946 12.970 -3.074 1.00 82.44 95 MET A N 1
ATOM 763 C CA . MET A 1 95 ? 3.739 12.467 -3.734 1.00 82.44 95 MET A CA 1
ATOM 764 C C . MET A 1 95 ? 3.152 11.272 -2.978 1.00 82.44 95 MET A C 1
ATOM 766 O O . MET A 1 95 ? 1.961 11.274 -2.677 1.00 82.44 95 MET A O 1
ATOM 770 N N . GLY A 1 96 ? 3.978 10.296 -2.590 1.00 79.38 96 GLY A N 1
ATOM 771 C CA . GLY A 1 96 ? 3.541 9.145 -1.800 1.00 79.38 96 GLY A CA 1
ATOM 772 C C . GLY A 1 96 ? 2.932 9.554 -0.455 1.00 79.38 96 GLY A C 1
ATOM 773 O O . GLY A 1 96 ? 1.814 9.155 -0.123 1.00 79.38 96 GLY A O 1
ATOM 774 N N . VAL A 1 97 ? 3.616 10.424 0.294 1.00 80.88 97 VAL A N 1
ATOM 775 C CA . VAL A 1 97 ? 3.127 10.947 1.582 1.00 80.88 97 VAL A CA 1
ATOM 776 C C . VAL A 1 97 ? 1.805 11.692 1.409 1.00 80.88 97 VAL A C 1
ATOM 778 O O . VAL A 1 97 ? 0.890 11.511 2.215 1.00 80.88 97 VAL A O 1
ATOM 781 N N . MET A 1 98 ? 1.657 12.496 0.356 1.00 82.69 98 MET A N 1
ATOM 782 C CA . MET A 1 98 ? 0.406 13.195 0.053 1.00 82.69 98 MET A CA 1
ATOM 783 C C . MET A 1 98 ? -0.730 12.221 -0.287 1.00 82.69 98 MET A C 1
ATOM 785 O O . MET A 1 98 ? -1.853 12.404 0.184 1.00 82.69 98 MET A O 1
ATOM 789 N N . GLY A 1 99 ? -0.440 11.161 -1.046 1.00 85.56 99 GLY A N 1
ATOM 790 C CA . GLY A 1 99 ? -1.398 10.103 -1.368 1.00 85.56 99 GLY A CA 1
ATOM 791 C C . GLY A 1 99 ? -1.994 9.440 -0.126 1.00 85.56 99 GLY A C 1
ATOM 792 O O . GLY A 1 99 ? -3.205 9.233 -0.062 1.00 85.56 99 GLY A O 1
ATOM 793 N N . ILE A 1 100 ? -1.168 9.198 0.895 1.00 82.88 100 ILE A N 1
ATOM 794 C CA . ILE A 1 100 ? -1.620 8.653 2.180 1.00 82.88 100 ILE A CA 1
ATOM 795 C C . ILE A 1 100 ? -2.330 9.717 3.016 1.00 82.88 100 ILE A C 1
ATOM 797 O O . ILE A 1 100 ? -3.466 9.530 3.433 1.00 82.88 100 ILE A O 1
ATOM 801 N N . THR A 1 101 ? -1.677 10.847 3.275 1.00 87.12 101 THR A N 1
ATOM 802 C CA . THR A 1 101 ? -2.154 11.830 4.260 1.00 87.12 101 THR A CA 1
ATOM 803 C C . THR A 1 101 ? -3.369 12.618 3.777 1.00 87.12 101 THR A C 1
ATOM 805 O O . THR A 1 101 ? -4.353 12.746 4.507 1.00 87.12 101 THR A O 1
ATOM 808 N N . ALA A 1 102 ? -3.328 13.148 2.555 1.00 84.56 102 ALA A N 1
ATOM 809 C CA . ALA A 1 102 ? -4.445 13.880 1.974 1.00 84.56 102 ALA A CA 1
ATOM 810 C C . ALA A 1 102 ? -5.485 12.921 1.385 1.00 84.56 102 ALA A C 1
ATOM 812 O O . ALA A 1 102 ? -6.678 13.176 1.531 1.00 84.56 102 ALA A O 1
ATOM 813 N N . GLY A 1 103 ? -5.049 11.827 0.756 1.00 89.88 103 GLY A N 1
ATOM 814 C CA . GLY A 1 103 ? -5.919 10.807 0.174 1.00 89.88 103 GLY A CA 1
ATOM 815 C C . GLY A 1 103 ? -6.440 9.807 1.207 1.00 89.88 103 GLY A C 1
ATOM 816 O O . GLY A 1 103 ? -7.481 10.045 1.821 1.00 89.88 103 GLY A O 1
ATOM 817 N N . ALA A 1 104 ? -5.748 8.672 1.365 1.00 88.00 104 ALA A N 1
ATOM 818 C CA . ALA A 1 104 ? -6.231 7.513 2.131 1.00 88.00 104 ALA A CA 1
ATOM 819 C C . ALA A 1 104 ? -6.761 7.895 3.516 1.00 88.00 104 ALA A C 1
ATOM 821 O O . ALA A 1 104 ? -7.878 7.538 3.867 1.00 88.00 104 ALA A O 1
ATOM 822 N N . HIS A 1 105 ? -6.013 8.713 4.250 1.00 88.69 105 HIS A N 1
ATOM 823 C CA . HIS A 1 105 ? -6.335 9.158 5.595 1.00 88.69 105 HIS A CA 1
ATOM 824 C C . HIS A 1 105 ? -7.521 10.136 5.636 1.00 88.69 105 HIS A C 1
ATOM 826 O O . HIS A 1 105 ? -8.596 9.799 6.132 1.00 88.69 105 HIS A O 1
ATOM 832 N N . ARG A 1 106 ? -7.361 11.358 5.119 1.00 87.00 106 ARG A N 1
ATOM 833 C CA . ARG A 1 106 ? -8.359 12.428 5.314 1.00 87.00 106 ARG A CA 1
ATOM 834 C C . ARG A 1 106 ? -9.564 12.328 4.380 1.00 87.00 106 ARG A C 1
ATOM 836 O O . ARG A 1 106 ? -10.689 12.563 4.816 1.00 87.00 106 ARG A O 1
ATOM 843 N N . LEU A 1 107 ? -9.342 12.009 3.105 1.00 87.44 107 LEU A N 1
ATOM 844 C CA . LEU A 1 107 ? -10.406 11.973 2.100 1.00 87.44 107 LEU A CA 1
ATOM 845 C C . LEU A 1 107 ? -11.254 10.709 2.232 1.00 87.44 107 LEU A C 1
ATOM 847 O O . LEU A 1 107 ? -12.469 10.802 2.381 1.00 87.44 107 LEU A O 1
ATOM 851 N N . TRP A 1 108 ? -10.614 9.539 2.176 1.00 91.88 108 TRP A N 1
ATOM 852 C CA . TRP A 1 108 ? -11.325 8.262 2.092 1.00 91.88 108 TRP A CA 1
ATOM 853 C C . TRP A 1 108 ? -11.618 7.649 3.465 1.00 91.88 108 TRP A C 1
ATOM 855 O O . TRP A 1 108 ? -12.746 7.218 3.694 1.00 91.88 108 TRP A O 1
ATOM 865 N N . SER A 1 109 ? -10.687 7.661 4.425 1.00 89.81 109 SER A N 1
ATOM 866 C CA . SER A 1 109 ? -10.955 7.071 5.746 1.00 89.81 109 SER A CA 1
ATOM 867 C C . SER A 1 109 ? -11.838 7.938 6.628 1.00 89.81 109 SER A C 1
ATOM 869 O O . SER A 1 109 ? -12.830 7.420 7.131 1.00 89.81 109 SER A O 1
ATOM 871 N N . HIS A 1 110 ? -11.511 9.224 6.793 1.00 90.44 110 HIS A N 1
ATOM 872 C CA . HIS A 1 110 ? -12.222 10.125 7.714 1.00 90.44 110 HIS A CA 1
ATOM 873 C C . HIS A 1 110 ? -13.343 10.946 7.089 1.00 90.44 110 HIS A C 1
ATOM 875 O O . HIS A 1 110 ? -14.096 11.583 7.822 1.00 90.44 110 HIS A O 1
ATOM 881 N N . ARG A 1 111 ? -13.458 10.967 5.756 1.00 88.88 111 ARG A N 1
ATOM 882 C CA . ARG A 1 111 ? -14.448 11.796 5.048 1.00 88.88 111 ARG A CA 1
ATOM 883 C C . ARG A 1 111 ? -14.359 13.285 5.447 1.00 88.88 111 ARG A C 1
ATOM 885 O O . ARG A 1 111 ? -15.360 13.995 5.424 1.00 88.88 111 ARG A O 1
ATOM 892 N N . SER A 1 112 ? -13.161 13.772 5.790 1.00 86.50 112 SER A N 1
ATOM 893 C CA . SER A 1 112 ? -12.948 15.129 6.321 1.00 86.50 112 SER A CA 1
ATOM 894 C C . SER A 1 112 ? -13.192 16.230 5.286 1.00 86.50 112 SER A C 1
ATOM 896 O O . SER A 1 112 ? -13.385 17.387 5.643 1.00 86.50 112 SER A O 1
ATOM 898 N N . TYR A 1 113 ? -13.153 15.894 3.995 1.00 90.69 113 TYR A N 1
ATOM 899 C CA . TYR A 1 113 ? -13.457 16.809 2.900 1.00 90.69 113 TYR A CA 1
ATOM 900 C C . TYR A 1 113 ? -13.964 16.040 1.676 1.00 90.69 113 TYR A C 1
ATOM 902 O O . TYR A 1 113 ? -13.814 14.824 1.578 1.00 90.69 113 TYR A O 1
ATOM 910 N N . LYS A 1 114 ? -14.565 16.755 0.719 1.00 89.94 114 LYS A N 1
ATOM 911 C CA . LYS A 1 114 ? -15.002 16.198 -0.568 1.00 89.94 114 LYS A CA 1
ATOM 912 C C . LYS A 1 114 ? -14.086 16.696 -1.680 1.00 89.94 114 LYS A C 1
ATOM 914 O O . LYS A 1 114 ? -13.746 17.874 -1.729 1.00 89.94 114 LYS A O 1
ATOM 919 N N . ALA A 1 115 ? -13.734 15.811 -2.606 1.00 89.75 115 ALA A N 1
ATOM 920 C CA . ALA A 1 115 ? -12.892 16.127 -3.753 1.00 89.75 115 ALA A CA 1
ATOM 921 C C . ALA A 1 115 ? -13.603 15.788 -5.071 1.00 89.75 115 ALA A C 1
ATOM 923 O O . ALA A 1 115 ? -14.308 14.780 -5.180 1.00 89.75 115 ALA A O 1
ATOM 924 N N . ARG A 1 116 ? -13.403 16.627 -6.094 1.00 92.94 116 ARG A N 1
ATOM 925 C CA . ARG A 1 116 ? -13.841 16.327 -7.467 1.00 92.94 116 ARG A CA 1
ATOM 926 C C . ARG A 1 116 ? -12.988 15.201 -8.059 1.00 92.94 116 ARG A C 1
ATOM 928 O O . ARG A 1 116 ? -11.878 14.941 -7.594 1.00 92.94 116 ARG A O 1
ATOM 935 N N . TRP A 1 117 ? -13.497 14.552 -9.105 1.00 91.38 117 TRP A N 1
ATOM 936 C CA . TRP A 1 117 ? -12.850 13.385 -9.711 1.00 91.38 117 TRP A CA 1
ATOM 937 C C . TRP A 1 117 ? -11.374 13.600 -10.124 1.00 91.38 117 TRP A C 1
ATOM 939 O O . TRP A 1 117 ? -10.605 12.670 -9.893 1.00 91.38 117 TRP A O 1
ATOM 949 N N . PRO A 1 118 ? -10.909 14.777 -10.618 1.00 92.12 118 PRO A N 1
ATOM 950 C CA . PRO A 1 118 ? -9.499 14.932 -10.994 1.00 92.12 118 PRO A CA 1
ATOM 951 C C . PRO A 1 118 ? -8.569 14.872 -9.780 1.00 92.12 118 PRO A C 1
ATOM 953 O O . PRO A 1 118 ? -7.541 14.203 -9.807 1.00 92.12 118 PRO A O 1
ATOM 956 N N . ALA A 1 119 ? -8.966 15.519 -8.681 1.00 90.12 119 ALA A N 1
ATOM 957 C CA . ALA A 1 119 ? -8.213 15.495 -7.433 1.00 90.12 119 ALA A CA 1
ATOM 958 C C . ALA A 1 119 ? -8.206 14.090 -6.811 1.00 90.12 119 ALA A C 1
ATOM 960 O O . ALA A 1 119 ? -7.168 13.631 -6.347 1.00 90.12 119 ALA A O 1
ATOM 961 N N . ARG A 1 120 ? -9.335 13.368 -6.865 1.00 90.69 120 ARG A N 1
ATOM 962 C CA . ARG A 1 120 ? -9.417 11.963 -6.423 1.00 90.69 120 ARG A CA 1
ATOM 963 C C . ARG A 1 120 ? -8.504 11.051 -7.235 1.00 90.69 120 ARG A C 1
ATOM 965 O O . ARG A 1 120 ? -7.806 10.229 -6.653 1.00 90.69 120 ARG A O 1
ATOM 972 N N . LEU A 1 121 ? -8.482 11.215 -8.557 1.00 89.12 121 LEU A N 1
ATOM 973 C CA . LEU A 1 121 ? -7.628 10.430 -9.444 1.00 89.12 121 LEU A CA 1
ATOM 974 C C . LEU A 1 121 ? -6.145 10.691 -9.155 1.00 89.12 121 LEU A C 1
ATOM 976 O O . LEU A 1 121 ? -5.373 9.745 -9.018 1.00 89.12 121 LEU A O 1
ATOM 980 N N . PHE A 1 122 ? -5.766 11.961 -8.993 1.00 88.00 122 PHE A N 1
ATOM 981 C CA . PHE A 1 122 ? -4.408 12.351 -8.620 1.00 88.00 122 PHE A CA 1
ATOM 982 C C . PHE A 1 122 ? -3.989 11.762 -7.266 1.00 88.00 122 PHE A C 1
ATOM 984 O O . PHE A 1 122 ? -2.934 11.143 -7.163 1.00 88.00 122 PHE A O 1
ATOM 991 N N . LEU A 1 123 ? -4.830 11.889 -6.236 1.00 88.19 123 LEU A N 1
ATOM 992 C CA . LEU A 1 123 ? -4.539 11.339 -4.910 1.00 88.19 123 LEU A CA 1
ATOM 993 C C . LEU A 1 123 ? -4.466 9.808 -4.918 1.00 88.19 123 LEU A C 1
ATOM 995 O O . LEU A 1 123 ? -3.646 9.243 -4.202 1.00 88.19 123 LEU A O 1
ATOM 999 N N . MET A 1 124 ? -5.266 9.136 -5.751 1.00 89.56 124 MET A N 1
ATOM 1000 C CA . MET A 1 124 ? -5.218 7.680 -5.918 1.00 89.56 124 MET A CA 1
ATOM 1001 C C . MET A 1 124 ? -3.908 7.249 -6.585 1.00 89.56 124 MET A C 1
ATOM 1003 O O . MET A 1 124 ? -3.271 6.293 -6.136 1.00 89.56 124 MET A O 1
ATOM 1007 N N . PHE A 1 125 ? -3.460 7.979 -7.610 1.00 85.62 125 PHE A N 1
ATOM 1008 C CA . PHE A 1 125 ? -2.161 7.750 -8.241 1.00 85.62 125 PHE A CA 1
ATOM 1009 C C . PHE A 1 125 ? -1.017 7.929 -7.232 1.00 85.62 125 PHE A C 1
ATOM 1011 O O . PHE A 1 125 ? -0.205 7.025 -7.045 1.00 85.62 125 PHE A O 1
ATOM 1018 N N . CYS A 1 126 ? -1.015 9.047 -6.504 1.00 86.00 126 CYS A N 1
ATOM 1019 C CA . CYS A 1 126 ? -0.066 9.325 -5.429 1.00 86.00 126 CYS A CA 1
ATOM 1020 C C . CYS A 1 126 ? -0.080 8.239 -4.338 1.00 86.00 126 CYS A C 1
ATOM 1022 O O . CYS A 1 126 ? 0.974 7.798 -3.887 1.00 86.00 126 CYS A O 1
ATOM 1024 N N . ASN A 1 127 ? -1.258 7.746 -3.944 1.00 86.56 127 ASN A N 1
ATOM 1025 C CA . ASN A 1 127 ? -1.382 6.643 -2.989 1.00 86.56 127 ASN A CA 1
ATOM 1026 C C . ASN A 1 127 ? -0.753 5.353 -3.529 1.00 86.56 127 ASN A C 1
ATOM 1028 O O . ASN A 1 127 ? -0.090 4.627 -2.795 1.00 86.56 127 ASN A O 1
ATOM 1032 N N . SER A 1 128 ? -0.948 5.071 -4.815 1.00 82.25 128 SER A N 1
ATOM 1033 C CA . SER A 1 128 ? -0.390 3.883 -5.469 1.00 82.25 128 SER A CA 1
ATOM 1034 C C . SER A 1 128 ? 1.146 3.919 -5.502 1.00 82.25 128 SER A C 1
ATOM 1036 O O . SER A 1 128 ? 1.781 2.878 -5.370 1.00 82.25 128 SER A O 1
ATOM 1038 N N . MET A 1 129 ? 1.754 5.113 -5.563 1.00 76.44 129 MET A N 1
ATOM 1039 C CA . MET A 1 129 ? 3.207 5.291 -5.413 1.00 76.44 129 MET A CA 1
ATOM 1040 C C . MET A 1 129 ? 3.716 5.036 -3.990 1.00 76.44 129 MET A C 1
ATOM 1042 O O . MET A 1 129 ? 4.854 4.609 -3.820 1.00 76.44 129 MET A O 1
ATOM 1046 N N . ALA A 1 130 ? 2.904 5.323 -2.967 1.00 71.25 130 ALA A N 1
ATOM 1047 C CA . ALA A 1 130 ? 3.310 5.193 -1.568 1.00 71.25 130 ALA A CA 1
ATOM 1048 C C . ALA A 1 130 ? 3.531 3.736 -1.145 1.00 71.25 130 ALA A C 1
ATOM 1050 O O . ALA A 1 130 ? 4.252 3.491 -0.180 1.00 71.25 130 ALA A O 1
ATOM 1051 N N . PHE A 1 131 ? 2.887 2.792 -1.843 1.00 68.12 131 PHE A N 1
ATOM 1052 C CA . PHE A 1 131 ? 2.992 1.351 -1.617 1.00 68.12 131 PHE A CA 1
ATOM 1053 C C . PHE A 1 131 ? 2.952 0.976 -0.121 1.00 68.12 131 PHE A C 1
ATOM 1055 O O . PHE A 1 131 ? 3.724 0.139 0.347 1.00 68.12 131 PHE A O 1
ATOM 1062 N N . GLN A 1 132 ? 2.059 1.610 0.657 1.00 54.19 132 GLN A N 1
ATOM 1063 C CA . GLN A 1 132 ? 1.795 1.241 2.054 1.00 54.19 132 GLN A CA 1
ATOM 1064 C C . GLN A 1 132 ? 0.985 -0.056 2.090 1.00 54.19 132 GLN A C 1
ATOM 1066 O O . GLN A 1 132 ? -0.195 -0.083 2.425 1.00 54.19 132 GLN A O 1
ATOM 1071 N N . ALA A 1 133 ? 1.628 -1.131 1.654 1.00 47.12 133 ALA A N 1
ATOM 1072 C CA . ALA A 1 133 ? 0.987 -2.388 1.362 1.00 47.12 133 ALA A CA 1
ATOM 1073 C C . ALA A 1 133 ? 1.983 -3.535 1.503 1.00 47.12 133 ALA A C 1
ATOM 1075 O O . ALA A 1 133 ? 3.053 -3.555 0.896 1.00 47.12 133 ALA A O 1
ATOM 1076 N N . SER A 1 134 ? 1.590 -4.539 2.285 1.00 44.88 134 SER A N 1
ATOM 1077 C CA . SER A 1 134 ? 2.204 -5.864 2.218 1.00 44.88 134 SER A CA 1
ATOM 1078 C C . SER A 1 134 ? 2.180 -6.374 0.771 1.00 44.88 134 SER A C 1
ATOM 1080 O O . SER A 1 134 ? 1.210 -6.136 0.064 1.00 44.88 134 SER A O 1
ATOM 1082 N N . PHE A 1 135 ? 3.205 -7.133 0.373 1.00 44.38 135 PHE A N 1
ATOM 1083 C CA . PHE A 1 135 ? 3.448 -7.761 -0.945 1.00 44.38 135 PHE A CA 1
ATOM 1084 C C . PHE A 1 135 ? 2.334 -8.698 -1.505 1.00 44.38 135 PHE A C 1
ATOM 1086 O O . PHE A 1 135 ? 2.604 -9.582 -2.316 1.00 44.38 135 PHE A O 1
ATOM 1093 N N . LEU A 1 136 ? 1.083 -8.578 -1.060 1.00 45.69 136 LEU A N 1
ATOM 1094 C CA . LEU A 1 136 ? -0.074 -9.318 -1.564 1.00 45.69 136 LEU A CA 1
ATOM 1095 C C . LEU A 1 136 ? -0.885 -8.477 -2.569 1.00 45.69 136 LEU A C 1
ATOM 1097 O O . LEU A 1 136 ? -0.959 -7.260 -2.426 1.00 45.69 136 LEU A O 1
ATOM 1101 N N . PRO A 1 137 ? -1.574 -9.124 -3.526 1.00 43.28 137 PRO A N 1
ATOM 1102 C CA . PRO A 1 137 ? -2.298 -8.478 -4.628 1.00 43.28 137 PRO A CA 1
ATOM 1103 C C . PRO A 1 137 ? -3.612 -7.768 -4.230 1.00 43.28 137 PRO A C 1
ATOM 1105 O O . PRO A 1 137 ? -4.450 -7.530 -5.091 1.00 43.28 137 PRO A O 1
ATOM 1108 N N . PHE A 1 138 ? -3.833 -7.447 -2.949 1.00 49.03 138 PHE A N 1
ATOM 1109 C CA . PHE A 1 138 ? -5.141 -6.987 -2.450 1.00 49.03 138 PHE A CA 1
ATOM 1110 C C . PHE A 1 138 ? -5.114 -5.714 -1.596 1.00 49.03 138 PHE A C 1
ATOM 1112 O O . PHE A 1 138 ? -6.099 -5.431 -0.921 1.00 49.03 138 PHE A O 1
ATOM 1119 N N . ASN A 1 139 ? -4.027 -4.943 -1.612 1.00 64.31 139 ASN A N 1
ATOM 1120 C CA . ASN A 1 139 ? -3.940 -3.742 -0.787 1.00 64.31 139 ASN A CA 1
ATOM 1121 C C . ASN A 1 139 ? -4.132 -2.472 -1.629 1.00 64.31 139 ASN A C 1
ATOM 1123 O O . ASN A 1 139 ? -3.235 -2.008 -2.331 1.00 64.31 139 ASN A O 1
ATOM 1127 N N . ASP A 1 140 ? -5.348 -1.952 -1.561 1.00 78.25 140 ASP A N 1
ATOM 1128 C CA . ASP A 1 140 ? -5.799 -0.700 -2.155 1.00 78.25 140 ASP A CA 1
ATOM 1129 C C . ASP A 1 140 ? -6.293 0.241 -1.046 1.00 78.25 140 ASP A C 1
ATOM 1131 O O . ASP A 1 140 ? -6.359 -0.126 0.133 1.00 78.25 140 ASP A O 1
ATOM 1135 N N . VAL A 1 141 ? -6.681 1.462 -1.421 1.00 88.38 141 VAL A N 1
ATOM 1136 C CA . VAL A 1 141 ? -7.221 2.451 -0.475 1.00 88.38 141 VAL A CA 1
ATOM 1137 C C . VAL A 1 141 ? -8.402 1.901 0.334 1.00 88.38 141 VAL A C 1
ATOM 1139 O O . VAL A 1 141 ? -8.565 2.286 1.485 1.00 88.38 141 VAL A O 1
ATOM 1142 N N . ILE A 1 142 ? -9.207 0.979 -0.209 1.00 89.25 142 ILE A N 1
ATOM 1143 C CA . ILE A 1 142 ? -10.376 0.431 0.492 1.00 89.25 142 ILE A CA 1
ATOM 1144 C C . ILE A 1 142 ? -9.935 -0.413 1.691 1.00 89.25 142 ILE A C 1
ATOM 1146 O O . ILE A 1 142 ? -10.516 -0.295 2.771 1.00 89.25 142 ILE A O 1
ATOM 1150 N N . GLU A 1 143 ? -8.911 -1.258 1.532 1.00 86.12 143 GLU A N 1
ATOM 1151 C CA . GLU A 1 143 ? -8.377 -2.036 2.656 1.00 86.12 143 GLU A CA 1
ATOM 1152 C C . GLU A 1 143 ? -7.687 -1.142 3.695 1.00 86.12 143 GLU A C 1
ATOM 1154 O O . GLU A 1 143 ? -7.958 -1.298 4.889 1.00 86.12 143 GLU A O 1
ATOM 1159 N N . TRP A 1 144 ? -6.866 -0.182 3.251 1.00 89.56 144 TRP A N 1
ATOM 1160 C CA . TRP A 1 144 ? -6.218 0.781 4.148 1.00 89.56 144 TRP A CA 1
ATOM 1161 C C . TRP A 1 144 ? -7.261 1.546 4.964 1.00 89.56 144 TRP A C 1
ATOM 1163 O O . TRP A 1 144 ? -7.175 1.621 6.189 1.00 89.56 144 TRP A O 1
ATOM 1173 N N . SER A 1 145 ? -8.308 2.044 4.302 1.00 91.62 145 SER A N 1
ATOM 1174 C CA . SER A 1 145 ? -9.375 2.778 4.966 1.00 91.62 145 SER A CA 1
ATOM 1175 C C . SER A 1 145 ? -10.209 1.917 5.898 1.00 91.62 145 SER A C 1
ATOM 1177 O O . SER A 1 145 ? -10.588 2.402 6.960 1.00 91.62 145 SER A O 1
ATOM 1179 N N . ARG A 1 146 ? -10.463 0.644 5.575 1.00 91.44 146 ARG A N 1
ATOM 1180 C CA . ARG A 1 146 ? -11.122 -0.278 6.512 1.00 91.44 146 ARG A CA 1
ATOM 1181 C C . ARG A 1 146 ? -10.301 -0.441 7.788 1.00 91.44 146 ARG A C 1
ATOM 1183 O O . ARG A 1 146 ? -10.847 -0.291 8.874 1.00 91.44 146 ARG A O 1
ATOM 1190 N N . ASP A 1 147 ? -9.015 -0.761 7.659 1.00 89.88 147 ASP A N 1
ATOM 1191 C CA . ASP A 1 147 ? -8.148 -0.992 8.817 1.00 89.88 147 ASP A CA 1
ATOM 1192 C C . ASP A 1 147 ? -7.994 0.290 9.657 1.00 89.88 147 ASP A C 1
ATOM 1194 O O . ASP A 1 147 ? -8.087 0.237 10.881 1.00 89.88 147 ASP A O 1
ATOM 1198 N N . HIS A 1 148 ? -7.864 1.453 9.011 1.00 91.00 148 HIS A N 1
ATOM 1199 C CA . HIS A 1 148 ? -7.797 2.751 9.689 1.00 91.00 148 HIS A CA 1
ATOM 1200 C C . HIS A 1 148 ? -9.108 3.116 10.402 1.00 91.00 148 HIS A C 1
ATOM 1202 O O . HIS A 1 148 ? -9.091 3.599 11.531 1.00 91.00 148 HIS A O 1
ATOM 1208 N N . ARG A 1 149 ? -10.265 2.834 9.788 1.00 92.81 149 ARG A N 1
ATOM 1209 C CA . ARG A 1 149 ? -11.579 2.998 10.435 1.00 92.81 149 ARG A CA 1
ATOM 1210 C C . ARG A 1 149 ? -11.726 2.082 11.654 1.00 92.81 149 ARG A C 1
ATOM 1212 O O . ARG A 1 149 ? -12.226 2.538 12.678 1.00 92.81 149 ARG A O 1
ATOM 1219 N N . CYS A 1 150 ? -11.264 0.828 11.572 1.00 90.38 150 CYS A N 1
ATOM 1220 C CA . CYS A 1 150 ? -11.235 -0.080 12.726 1.00 90.38 150 CYS A CA 1
ATOM 1221 C C . CYS A 1 150 ? -10.369 0.475 13.857 1.00 90.38 150 CYS A C 1
ATOM 1223 O O . CYS A 1 150 ? -10.795 0.450 15.008 1.00 90.38 150 CYS A O 1
ATOM 1225 N N . HIS A 1 151 ? -9.177 0.972 13.515 1.00 91.25 151 HIS A N 1
ATOM 1226 C CA . HIS A 1 151 ? -8.244 1.547 14.476 1.00 91.25 151 HIS A CA 1
ATOM 1227 C C . HIS A 1 151 ? -8.874 2.699 15.259 1.00 91.25 151 HIS A C 1
ATOM 1229 O O . HIS A 1 151 ? -8.782 2.695 16.474 1.00 91.25 151 HIS A O 1
ATOM 1235 N N . HIS A 1 152 ? -9.570 3.626 14.593 1.00 90.38 152 HIS A N 1
ATOM 1236 C CA . HIS A 1 152 ? -10.236 4.738 15.281 1.00 90.38 152 HIS A CA 1
ATOM 1237 C C . HIS A 1 152 ? -11.446 4.314 16.118 1.00 90.38 152 HIS A C 1
ATOM 1239 O O . HIS A 1 152 ? -11.648 4.845 17.207 1.00 90.38 152 HIS A O 1
ATOM 1245 N N . LYS A 1 153 ? -12.270 3.386 15.612 1.00 88.12 153 LYS A N 1
ATOM 1246 C CA . LYS A 1 153 ? -13.528 3.025 16.280 1.00 88.12 153 LYS A CA 1
ATOM 1247 C C . LYS A 1 153 ? -13.312 2.139 17.511 1.00 88.12 153 LYS A C 1
ATOM 1249 O O . LYS A 1 153 ? -14.043 2.259 18.489 1.00 88.12 153 LYS A O 1
ATOM 1254 N N . TRP A 1 154 ? -12.320 1.251 17.465 1.00 89.75 154 TRP A N 1
ATOM 1255 C CA . TRP A 1 154 ? -12.047 0.278 18.527 1.00 89.75 154 TRP A CA 1
ATOM 1256 C C . TRP A 1 154 ? -10.596 0.338 19.010 1.00 89.75 154 TRP A C 1
ATOM 1258 O O . TRP A 1 154 ? -9.987 -0.707 19.263 1.00 89.75 154 TRP A O 1
ATOM 1268 N N . THR A 1 155 ? -10.056 1.553 19.127 1.00 87.50 155 THR A N 1
ATOM 1269 C CA . THR A 1 155 ? -8.709 1.848 19.636 1.00 87.50 155 THR A CA 1
ATOM 1270 C C . THR A 1 155 ? -8.402 1.057 20.906 1.00 87.50 155 THR A C 1
ATOM 1272 O O . THR A 1 155 ? -9.262 0.893 21.770 1.00 87.50 155 THR A O 1
ATOM 1275 N N . ASP A 1 156 ? -7.171 0.555 21.011 1.00 87.88 156 ASP A N 1
ATOM 1276 C CA . ASP A 1 156 ? -6.653 -0.178 22.177 1.00 87.88 156 ASP A CA 1
ATOM 1277 C C . ASP A 1 156 ? -7.388 -1.491 22.522 1.00 87.88 156 ASP A C 1
ATOM 1279 O O . ASP A 1 156 ? -7.125 -2.119 23.550 1.00 87.88 156 ASP A O 1
ATOM 1283 N N . THR A 1 157 ? -8.248 -1.988 21.627 1.00 90.62 157 THR A N 1
ATOM 1284 C CA . THR A 1 157 ? -8.871 -3.318 21.740 1.00 90.62 157 THR A CA 1
ATOM 1285 C C . THR A 1 157 ? -8.226 -4.339 20.804 1.00 90.62 157 THR A C 1
ATOM 1287 O O . THR A 1 157 ? -7.414 -4.020 19.939 1.00 90.62 157 THR A O 1
ATOM 1290 N N . ASP A 1 158 ? -8.616 -5.609 20.908 1.00 91.50 158 ASP A N 1
ATOM 1291 C CA . ASP A 1 158 ? -8.174 -6.638 19.958 1.00 91.50 158 ASP A CA 1
ATOM 1292 C C . ASP A 1 158 ? -8.822 -6.522 18.562 1.00 91.50 158 ASP A C 1
ATOM 1294 O O . ASP A 1 158 ? -8.481 -7.303 17.666 1.00 91.50 158 ASP A O 1
ATOM 1298 N N . ALA A 1 159 ? -9.752 -5.577 18.369 1.00 90.62 159 ALA A N 1
ATOM 1299 C CA . ALA A 1 159 ? -10.288 -5.193 17.064 1.00 90.62 159 ALA A CA 1
ATOM 1300 C C . ALA A 1 159 ? -9.473 -4.076 16.381 1.00 90.62 159 ALA A C 1
ATOM 1302 O O . ALA A 1 159 ? -9.659 -3.853 15.182 1.00 90.62 159 ALA A O 1
ATOM 1303 N N . ASP A 1 160 ? -8.544 -3.434 17.097 1.00 91.44 160 ASP A N 1
ATOM 1304 C CA . ASP A 1 160 ? -7.559 -2.512 16.529 1.00 91.44 160 ASP A CA 1
ATOM 1305 C C . ASP A 1 160 ? -6.440 -3.308 15.816 1.00 91.44 160 ASP A C 1
ATOM 1307 O O . ASP A 1 160 ? -5.744 -4.110 16.458 1.00 91.44 160 ASP A O 1
ATOM 1311 N N . PRO A 1 161 ? -6.241 -3.131 14.491 1.00 89.06 161 PRO A N 1
ATOM 1312 C CA . PRO A 1 161 ? -5.206 -3.840 13.739 1.00 89.06 161 PRO A CA 1
ATOM 1313 C C . PRO A 1 161 ? -3.790 -3.670 14.301 1.00 89.06 161 PRO A C 1
ATOM 1315 O O . PRO A 1 161 ? -3.006 -4.622 14.250 1.00 89.06 161 PRO A O 1
ATOM 1318 N N . HIS A 1 162 ? -3.474 -2.493 14.844 1.00 88.81 162 HIS A N 1
ATOM 1319 C CA . HIS A 1 162 ? -2.145 -2.119 15.339 1.00 88.81 162 HIS A CA 1
ATOM 1320 C C . HIS A 1 162 ? -2.199 -1.623 16.789 1.00 88.81 162 HIS A C 1
ATOM 1322 O O . HIS A 1 162 ? -1.491 -0.694 17.170 1.00 88.81 162 HIS A O 1
ATOM 1328 N N . ASN A 1 163 ? -3.002 -2.324 17.599 1.00 90.00 163 ASN A N 1
ATOM 1329 C CA . ASN A 1 163 ? -3.200 -2.093 19.029 1.00 90.00 163 ASN A CA 1
ATOM 1330 C C . ASN A 1 163 ? -1.885 -1.828 19.789 1.00 90.00 163 ASN A C 1
ATOM 1332 O O . ASN A 1 163 ? -1.005 -2.694 19.877 1.00 90.00 163 ASN A O 1
ATOM 1336 N N . THR A 1 164 ? -1.796 -0.647 20.400 1.00 88.88 164 THR A N 1
ATOM 1337 C CA . THR A 1 164 ? -0.602 -0.173 21.109 1.00 88.88 164 THR A CA 1
ATOM 1338 C C . THR A 1 164 ? -0.348 -0.896 22.433 1.00 88.88 164 THR A C 1
ATOM 1340 O O . THR A 1 164 ? 0.808 -1.073 22.828 1.00 88.88 164 THR A O 1
ATOM 1343 N N . THR A 1 165 ? -1.394 -1.433 23.070 1.00 88.94 165 THR A N 1
ATOM 1344 C CA . THR A 1 165 ? -1.300 -2.195 24.331 1.00 88.94 165 THR A CA 1
ATOM 1345 C C . THR A 1 165 ? -0.531 -3.513 24.182 1.00 88.94 165 THR A C 1
ATOM 1347 O O . THR A 1 165 ? -0.024 -4.060 25.160 1.00 88.94 165 THR A O 1
ATOM 1350 N N . ARG A 1 166 ? -0.369 -4.007 22.946 1.00 86.25 166 ARG A N 1
ATOM 1351 C CA . ARG A 1 166 ? 0.429 -5.202 22.613 1.00 86.25 166 ARG A CA 1
ATOM 1352 C C . ARG A 1 166 ? 1.933 -4.918 22.498 1.00 86.25 166 ARG A C 1
ATOM 1354 O O . ARG A 1 166 ? 2.708 -5.824 22.185 1.00 86.25 166 ARG A O 1
ATOM 1361 N N . GLY A 1 167 ? 2.347 -3.679 22.761 1.00 90.19 167 GLY A N 1
ATOM 1362 C CA . GLY A 1 167 ? 3.736 -3.240 22.811 1.00 90.19 167 GLY A CA 1
ATOM 1363 C C . GLY A 1 167 ? 4.192 -2.485 21.561 1.00 90.19 167 GLY A C 1
ATOM 1364 O O . GLY A 1 167 ? 3.663 -2.653 20.461 1.00 90.19 167 GLY A O 1
ATOM 1365 N N . MET A 1 168 ? 5.241 -1.676 21.737 1.00 91.88 168 MET A N 1
ATOM 1366 C CA . MET A 1 168 ? 5.769 -0.756 20.719 1.00 91.88 168 MET A CA 1
ATOM 1367 C C . MET A 1 168 ? 6.101 -1.454 19.395 1.00 91.88 168 MET A C 1
ATOM 1369 O O . MET A 1 168 ? 5.681 -0.998 18.333 1.00 91.88 168 MET A O 1
ATOM 1373 N N . PHE A 1 169 ? 6.798 -2.594 19.444 1.00 91.81 169 PHE A N 1
ATOM 1374 C CA . PHE A 1 169 ? 7.181 -3.314 18.228 1.00 91.81 169 PHE A CA 1
ATOM 1375 C C . PHE A 1 169 ? 5.964 -3.802 17.436 1.00 91.81 169 PHE A C 1
ATOM 1377 O O . PHE A 1 169 ? 5.965 -3.739 16.205 1.00 91.81 169 PHE A O 1
ATOM 1384 N N . PHE A 1 170 ? 4.916 -4.263 18.130 1.00 90.56 170 PHE A N 1
ATOM 1385 C CA . PHE A 1 170 ? 3.692 -4.731 17.489 1.00 90.56 170 PHE A CA 1
ATOM 1386 C C . PHE A 1 170 ? 3.012 -3.598 16.718 1.00 90.56 170 PHE A C 1
ATOM 1388 O O . PHE A 1 170 ? 2.769 -3.763 15.523 1.00 90.56 170 PHE A O 1
ATOM 1395 N N . ALA A 1 171 ? 2.789 -2.454 17.370 1.00 88.69 171 ALA A N 1
ATOM 1396 C CA . ALA A 1 171 ? 2.158 -1.287 16.755 1.00 88.69 171 ALA A CA 1
ATOM 1397 C C . ALA A 1 171 ? 3.002 -0.681 15.620 1.00 88.69 171 ALA A C 1
ATOM 1399 O O . ALA A 1 171 ? 2.461 -0.261 14.603 1.00 88.69 171 ALA A O 1
ATOM 1400 N N . HIS A 1 172 ? 4.333 -0.686 15.754 1.00 87.19 172 HIS A N 1
ATOM 1401 C CA . HIS A 1 172 ? 5.232 -0.108 14.755 1.00 87.19 172 HIS A CA 1
ATOM 1402 C C . HIS A 1 172 ? 5.288 -0.916 13.448 1.00 87.19 172 HIS A C 1
ATOM 1404 O O . HIS A 1 172 ? 5.173 -0.353 12.362 1.00 87.19 172 HIS A O 1
ATOM 1410 N N . MET A 1 173 ? 5.478 -2.237 13.536 1.00 86.50 173 MET A N 1
ATOM 1411 C CA . MET A 1 173 ? 5.609 -3.098 12.348 1.00 86.50 173 MET A CA 1
ATOM 1412 C C . MET A 1 173 ? 5.189 -4.555 12.570 1.00 86.50 173 MET A C 1
ATOM 1414 O O . MET A 1 173 ? 4.905 -5.273 11.611 1.00 86.50 173 MET A O 1
ATOM 1418 N N . GLY A 1 174 ? 5.157 -5.022 13.821 1.00 88.19 174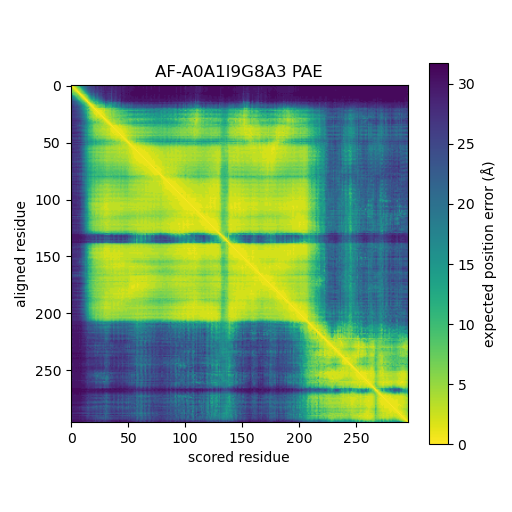 GLY A N 1
ATOM 1419 C CA . GLY A 1 174 ? 4.879 -6.416 14.160 1.00 88.19 174 GLY A CA 1
ATOM 1420 C C . GLY A 1 174 ? 3.515 -6.897 13.672 1.00 88.19 174 GLY A C 1
ATOM 1421 O O . GLY A 1 174 ? 3.403 -8.038 13.224 1.00 88.19 174 GLY A O 1
ATOM 1422 N N . TRP A 1 175 ? 2.505 -6.025 13.667 1.00 89.44 175 TRP A N 1
ATOM 1423 C CA . TRP A 1 175 ? 1.160 -6.339 13.182 1.00 89.44 175 TRP A CA 1
ATOM 1424 C C . TRP A 1 175 ? 1.124 -6.754 11.699 1.00 89.44 175 TRP A C 1
ATOM 1426 O O . TRP A 1 175 ? 0.319 -7.603 11.316 1.00 89.44 175 TRP A O 1
ATOM 1436 N N . LEU A 1 176 ? 2.048 -6.244 10.875 1.00 87.62 176 LEU A N 1
ATOM 1437 C CA . LEU A 1 176 ? 2.185 -6.604 9.455 1.00 87.62 176 LEU A CA 1
ATOM 1438 C C . LEU A 1 176 ? 2.831 -7.982 9.247 1.00 87.62 176 LEU A C 1
ATOM 1440 O O . LEU A 1 176 ? 2.743 -8.565 8.162 1.00 87.62 176 LEU A O 1
ATOM 1444 N N . MET A 1 177 ? 3.498 -8.512 10.272 1.00 90.19 177 MET A N 1
ATOM 1445 C CA . MET A 1 177 ? 4.237 -9.777 10.227 1.00 90.19 177 MET A CA 1
ATOM 1446 C C . MET A 1 177 ? 3.463 -10.949 10.827 1.00 90.19 177 MET A C 1
ATOM 1448 O O . MET A 1 177 ? 3.941 -12.083 10.796 1.00 90.19 177 MET A O 1
ATOM 1452 N N . VAL A 1 178 ? 2.262 -10.709 11.346 1.00 91.44 178 VAL A N 1
ATOM 1453 C CA . VAL A 1 178 ? 1.426 -11.737 11.963 1.00 91.44 178 VAL A CA 1
ATOM 1454 C C . VAL A 1 178 ? 0.036 -11.755 11.344 1.00 91.44 178 VAL A C 1
ATOM 1456 O O . VAL A 1 178 ? -0.393 -10.834 10.652 1.00 91.44 178 VAL A O 1
ATOM 1459 N N . ARG A 1 179 ? -0.699 -12.843 11.561 1.00 90.25 179 ARG A N 1
ATOM 1460 C CA . ARG A 1 179 ? -2.116 -12.890 11.199 1.00 90.25 179 ARG A CA 1
ATOM 1461 C C . ARG A 1 179 ? -2.910 -11.957 12.117 1.00 90.25 179 ARG A C 1
ATOM 1463 O O . ARG A 1 179 ? -2.745 -12.004 13.333 1.00 90.25 179 ARG A O 1
ATOM 1470 N N . LYS A 1 180 ? -3.797 -11.152 11.519 1.00 89.25 180 LYS A N 1
ATOM 1471 C CA . LYS A 1 180 ? -4.749 -10.291 12.240 1.00 89.25 180 LYS A CA 1
ATOM 1472 C C . LYS A 1 180 ? -5.595 -11.114 13.215 1.00 89.25 180 LYS A C 1
ATOM 1474 O O . LYS A 1 180 ? -5.986 -12.241 12.893 1.00 89.25 180 LYS A O 1
ATOM 1479 N N . HIS A 1 181 ? -5.901 -10.526 14.369 1.00 91.12 181 HIS A N 1
ATOM 1480 C CA . HIS A 1 181 ? -6.793 -11.122 15.360 1.00 91.12 181 HIS A CA 1
ATOM 1481 C C . HIS A 1 181 ? -8.207 -11.333 14.766 1.00 91.12 181 HIS A C 1
ATOM 1483 O O . HIS A 1 181 ? -8.627 -10.533 13.922 1.00 91.12 181 HIS A O 1
ATOM 1489 N N . PRO A 1 182 ? -8.959 -12.381 15.162 1.00 91.00 182 PRO A N 1
ATOM 1490 C CA . PRO A 1 182 ? -10.317 -12.623 14.669 1.00 91.00 182 PRO A CA 1
ATOM 1491 C C . PRO A 1 182 ? -11.259 -11.430 14.858 1.00 91.00 182 PRO A C 1
ATOM 1493 O O . PRO A 1 182 ? -12.055 -11.145 13.965 1.00 91.00 182 PRO A O 1
ATOM 1496 N N . GLU A 1 183 ? -11.100 -10.683 15.953 1.00 90.12 183 GLU A N 1
ATOM 1497 C CA . GLU A 1 183 ? -11.913 -9.491 16.231 1.00 90.12 183 GLU A CA 1
ATOM 1498 C C . GLU A 1 183 ? -11.752 -8.391 15.184 1.00 90.12 183 GLU A C 1
ATOM 1500 O O . GLU A 1 183 ? -12.750 -7.804 14.774 1.00 90.12 183 GLU A O 1
ATOM 1505 N N . VAL A 1 184 ? -10.544 -8.190 14.647 1.00 90.31 184 VAL A N 1
ATOM 1506 C CA . VAL A 1 184 ? -10.308 -7.235 13.550 1.00 90.31 184 VAL A CA 1
ATOM 1507 C C . VAL A 1 184 ? -11.145 -7.603 12.321 1.00 90.31 184 VAL A C 1
ATOM 1509 O O . VAL A 1 184 ? -11.703 -6.733 11.657 1.00 90.31 184 VAL A O 1
ATOM 1512 N N . LYS A 1 185 ? -11.267 -8.901 12.010 1.00 88.94 185 LYS A N 1
ATOM 1513 C CA . LYS A 1 185 ? -12.086 -9.373 10.881 1.00 88.94 185 LYS A CA 1
ATOM 1514 C C . LYS A 1 185 ? -13.577 -9.246 11.177 1.00 88.94 185 LYS A C 1
ATOM 1516 O O . LYS A 1 185 ? -14.325 -8.799 10.312 1.00 88.94 185 LYS A O 1
ATOM 1521 N N . ARG A 1 186 ? -14.000 -9.631 12.385 1.00 91.25 186 ARG A N 1
ATOM 1522 C CA . ARG A 1 186 ? -15.401 -9.592 12.818 1.00 91.25 186 ARG A CA 1
ATOM 1523 C C . ARG A 1 186 ? -15.928 -8.161 12.812 1.00 91.25 186 ARG A C 1
ATOM 1525 O O . ARG A 1 186 ? -16.861 -7.866 12.072 1.00 91.25 186 ARG A O 1
ATOM 1532 N N . LYS A 1 187 ? -15.297 -7.266 13.570 1.00 90.69 187 LYS A N 1
ATOM 1533 C CA . LYS A 1 187 ? -15.702 -5.860 13.659 1.00 90.69 187 LYS A CA 1
ATOM 1534 C C . LYS A 1 187 ? -15.437 -5.103 12.357 1.00 90.69 187 LYS A C 1
ATOM 1536 O O . LYS A 1 187 ? -16.302 -4.362 11.905 1.00 90.69 187 LYS A O 1
ATOM 1541 N N . GLY A 1 188 ? -14.337 -5.392 11.659 1.00 87.50 188 GLY A N 1
ATOM 1542 C CA . GLY A 1 188 ? -14.065 -4.800 10.345 1.00 87.50 188 GLY A CA 1
ATOM 1543 C C . GLY A 1 188 ? -15.100 -5.135 9.267 1.00 87.50 188 GLY A C 1
ATOM 1544 O O . GLY A 1 188 ? -15.300 -4.331 8.362 1.00 87.50 188 GLY A O 1
ATOM 1545 N N . SER A 1 189 ? -15.792 -6.278 9.364 1.00 87.69 189 SER A N 1
ATOM 1546 C CA . SER A 1 189 ? -16.904 -6.623 8.460 1.00 87.69 189 SER A CA 1
ATOM 1547 C C . SER A 1 189 ? -18.203 -5.859 8.744 1.00 87.69 189 SER A C 1
ATOM 1549 O O . SER A 1 189 ? -19.074 -5.805 7.884 1.00 87.69 189 SER A O 1
ATOM 1551 N N . GLN A 1 190 ? -18.325 -5.262 9.934 1.00 88.75 190 GLN A N 1
ATOM 1552 C CA . GLN A 1 190 ? -19.488 -4.474 10.357 1.00 88.75 190 GLN A CA 1
ATOM 1553 C C . GLN A 1 190 ? -19.355 -2.993 9.979 1.00 88.75 190 GLN A C 1
ATOM 1555 O O . GLN A 1 190 ? -20.305 -2.231 10.138 1.00 88.75 190 GLN A O 1
ATOM 1560 N N . LEU A 1 191 ? -18.181 -2.569 9.502 1.00 88.75 191 LEU A N 1
ATOM 1561 C CA . LEU A 1 191 ? -17.976 -1.204 9.040 1.00 88.75 191 LEU A CA 1
ATOM 1562 C C . LEU A 1 191 ? -18.694 -0.970 7.712 1.00 88.75 191 LEU A C 1
ATOM 1564 O O . LEU A 1 191 ? -18.551 -1.743 6.764 1.00 88.75 191 LEU A O 1
ATOM 1568 N N . ASP A 1 192 ? -19.391 0.160 7.620 1.00 89.44 192 ASP A N 1
ATOM 1569 C CA . ASP A 1 192 ? -19.873 0.661 6.340 1.00 89.44 192 ASP A CA 1
ATOM 1570 C C . ASP A 1 192 ? -18.684 1.130 5.488 1.00 89.44 192 ASP A C 1
ATOM 1572 O O . ASP A 1 192 ? -17.960 2.064 5.845 1.00 89.44 192 ASP A O 1
ATOM 1576 N N . LEU A 1 193 ? -18.484 0.454 4.357 1.00 91.00 193 LEU A N 1
ATOM 1577 C CA . LEU A 1 193 ? -17.496 0.789 3.328 1.00 91.00 193 LEU A CA 1
ATOM 1578 C C . LEU A 1 193 ? -18.169 1.107 1.985 1.00 91.00 193 LEU A C 1
ATOM 1580 O O . LEU A 1 193 ? -17.482 1.207 0.967 1.00 91.00 193 LEU A O 1
ATOM 1584 N N . SER A 1 194 ? -19.502 1.225 1.953 1.00 91.06 194 SER A N 1
ATOM 1585 C CA . SER A 1 194 ? -20.265 1.427 0.716 1.00 91.06 194 SER A CA 1
ATOM 1586 C C . SER A 1 194 ? -19.790 2.660 -0.054 1.00 91.06 194 SER A C 1
ATOM 1588 O O . SER A 1 194 ? -19.697 2.625 -1.277 1.00 91.06 194 SER A O 1
ATOM 1590 N N . ASP A 1 195 ? -19.383 3.715 0.652 1.00 90.94 195 ASP A N 1
ATOM 1591 C CA . ASP A 1 195 ? -18.805 4.924 0.068 1.00 90.94 195 ASP A CA 1
ATOM 1592 C C . ASP A 1 195 ? -17.524 4.665 -0.734 1.00 90.94 195 ASP A C 1
ATOM 1594 O O . ASP A 1 195 ? -17.324 5.269 -1.786 1.00 90.94 195 ASP A O 1
ATOM 1598 N N . LEU A 1 196 ? -16.678 3.747 -0.264 1.00 91.31 196 LEU A N 1
ATOM 1599 C CA . LEU A 1 196 ? -15.415 3.395 -0.911 1.00 91.31 196 LEU A CA 1
ATOM 1600 C C . LEU A 1 196 ? -15.631 2.444 -2.089 1.00 91.31 196 LEU A C 1
ATOM 1602 O O . LEU A 1 196 ? -15.002 2.598 -3.132 1.00 91.31 196 LEU A O 1
ATOM 1606 N N . PHE A 1 197 ? -16.537 1.475 -1.943 1.00 88.94 197 PHE A N 1
ATOM 1607 C CA . PHE A 1 197 ? -16.875 0.538 -3.018 1.00 88.94 197 PHE A CA 1
ATOM 1608 C C . PHE A 1 197 ? -17.657 1.197 -4.161 1.00 88.94 197 PHE A C 1
ATOM 1610 O O . PHE A 1 197 ? -17.500 0.795 -5.312 1.00 88.94 197 PHE A O 1
ATOM 1617 N N . ASN A 1 198 ? -18.451 2.229 -3.864 1.00 91.44 198 ASN A N 1
ATOM 1618 C CA . ASN A 1 198 ? -19.164 3.024 -4.864 1.00 91.44 198 ASN A CA 1
ATOM 1619 C C . ASN A 1 198 ? -18.269 4.076 -5.549 1.00 91.44 198 ASN A C 1
ATOM 1621 O O . ASN A 1 198 ? -18.719 4.747 -6.479 1.00 91.44 198 ASN A O 1
ATOM 1625 N N . ASP A 1 199 ? -17.014 4.247 -5.117 1.00 91.88 199 ASP A N 1
ATOM 1626 C CA . ASP A 1 199 ? -16.048 5.133 -5.766 1.00 91.88 199 ASP A CA 1
ATOM 1627 C C . ASP A 1 199 ? -15.454 4.448 -7.022 1.00 91.88 199 ASP A C 1
ATOM 1629 O O . ASP A 1 199 ? -14.640 3.528 -6.892 1.00 91.88 199 ASP A O 1
ATOM 1633 N N . PRO A 1 200 ? -15.776 4.902 -8.254 1.00 91.06 200 PRO A N 1
ATOM 1634 C CA . PRO A 1 200 ? -15.265 4.275 -9.474 1.00 91.06 200 PRO A CA 1
ATOM 1635 C C . PRO A 1 200 ? -13.737 4.371 -9.610 1.00 91.06 200 PRO A C 1
ATOM 1637 O O . PRO A 1 200 ? -13.127 3.521 -10.256 1.00 91.06 200 PRO A O 1
ATOM 1640 N N . ILE A 1 201 ? -13.100 5.373 -8.994 1.00 90.88 201 ILE A N 1
ATOM 1641 C CA . ILE A 1 201 ? -11.641 5.546 -9.014 1.00 90.88 201 ILE A CA 1
ATOM 1642 C C . ILE A 1 201 ? -10.975 4.499 -8.116 1.00 90.88 201 ILE A C 1
ATOM 1644 O O . ILE A 1 201 ? -9.950 3.932 -8.494 1.00 90.88 201 ILE A O 1
ATOM 1648 N N . LEU A 1 202 ? -11.566 4.191 -6.959 1.00 89.62 202 LEU A N 1
ATOM 1649 C CA . LEU A 1 202 ? -11.051 3.134 -6.084 1.00 89.62 202 LEU A CA 1
ATOM 1650 C C . LEU A 1 202 ? -11.327 1.743 -6.652 1.00 89.62 202 LEU A C 1
ATOM 1652 O O . LEU A 1 202 ? -10.459 0.874 -6.594 1.00 89.62 202 LEU A O 1
ATOM 1656 N N . ALA A 1 203 ? -12.491 1.544 -7.276 1.00 86.50 203 ALA A N 1
ATOM 1657 C CA . ALA A 1 203 ? -12.780 0.321 -8.018 1.00 86.50 203 ALA A CA 1
ATOM 1658 C C . ALA A 1 203 ? -11.763 0.100 -9.154 1.00 86.50 203 ALA A C 1
ATOM 1660 O O . ALA A 1 203 ? -11.282 -1.019 -9.350 1.00 86.50 203 ALA A O 1
ATOM 1661 N N . PHE A 1 204 ? -11.380 1.170 -9.863 1.00 86.12 204 PHE A N 1
ATOM 1662 C CA . PHE A 1 204 ? -10.307 1.135 -10.856 1.00 86.12 204 PHE A CA 1
ATOM 1663 C C . PHE A 1 204 ? -8.957 0.761 -10.226 1.00 86.12 204 PHE A C 1
ATOM 1665 O O . PHE A 1 204 ? -8.299 -0.160 -10.711 1.00 86.12 204 PHE A O 1
ATOM 1672 N N . GLN A 1 205 ? -8.561 1.405 -9.124 1.00 84.94 205 GLN A N 1
ATOM 1673 C CA . GLN A 1 205 ? -7.311 1.089 -8.423 1.00 84.94 205 GLN A CA 1
ATOM 1674 C C . GLN A 1 205 ? -7.247 -0.390 -8.020 1.00 84.94 205 GLN A C 1
ATOM 1676 O O . GLN A 1 205 ? -6.295 -1.085 -8.377 1.00 84.94 205 GLN A O 1
ATOM 1681 N N . ARG A 1 206 ? -8.289 -0.889 -7.345 1.00 79.75 206 ARG A N 1
ATOM 1682 C CA . ARG A 1 206 ? -8.398 -2.288 -6.912 1.00 79.75 206 ARG A CA 1
ATOM 1683 C C . ARG A 1 206 ? -8.308 -3.268 -8.084 1.00 79.75 206 ARG A C 1
ATOM 1685 O O . ARG A 1 206 ? -7.749 -4.349 -7.933 1.00 79.75 206 ARG A O 1
ATOM 1692 N N . ARG A 1 207 ? -8.848 -2.909 -9.253 1.00 75.75 207 ARG A N 1
ATOM 1693 C CA . ARG A 1 207 ? -8.864 -3.790 -10.429 1.00 75.75 207 ARG A CA 1
ATOM 1694 C C . ARG A 1 207 ? -7.545 -3.812 -11.203 1.00 75.75 207 ARG A C 1
ATOM 1696 O O . ARG A 1 207 ? -7.184 -4.869 -11.709 1.00 75.75 207 ARG A O 1
ATOM 1703 N N . TYR A 1 208 ? -6.855 -2.679 -11.337 1.00 69.44 208 TYR A N 1
ATOM 1704 C CA . TYR A 1 208 ? -5.767 -2.543 -12.316 1.00 69.44 208 TYR A CA 1
ATOM 1705 C C . TYR A 1 208 ? -4.383 -2.300 -11.716 1.00 69.44 208 TYR A C 1
ATOM 1707 O O . TYR A 1 208 ? -3.392 -2.556 -12.396 1.00 69.44 208 TYR A O 1
ATOM 1715 N N . CYS A 1 209 ? -4.271 -1.836 -10.468 1.00 64.06 209 CYS A N 1
ATOM 1716 C CA . CYS A 1 209 ? -2.981 -1.403 -9.926 1.00 64.06 209 CYS A CA 1
ATOM 1717 C C . CYS A 1 209 ? -1.965 -2.560 -9.848 1.00 64.06 209 CYS A C 1
ATOM 1719 O O . CYS A 1 209 ? -0.835 -2.416 -10.311 1.00 64.06 209 CYS A O 1
ATOM 1721 N N . SER A 1 210 ? -2.363 -3.740 -9.358 1.00 58.12 210 SER A N 1
ATOM 1722 C CA . SER A 1 210 ? -1.468 -4.909 -9.292 1.00 58.12 210 SER A CA 1
ATOM 1723 C C . SER A 1 210 ? -1.060 -5.432 -10.675 1.00 58.12 210 SER A C 1
ATOM 1725 O O . SER A 1 210 ? 0.096 -5.805 -10.862 1.00 58.12 210 SER A O 1
ATOM 1727 N N . THR A 1 211 ? -1.971 -5.417 -11.653 1.00 55.25 211 THR A N 1
ATOM 1728 C CA . THR A 1 211 ? -1.678 -5.822 -13.038 1.00 55.25 211 THR A CA 1
ATOM 1729 C C . THR A 1 211 ? -0.710 -4.850 -13.707 1.00 55.25 211 THR A C 1
ATOM 1731 O O . THR A 1 211 ? 0.278 -5.285 -14.288 1.00 55.25 211 THR A O 1
ATOM 1734 N N . LEU A 1 212 ? -0.938 -3.539 -13.571 1.00 59.78 212 LEU A N 1
ATOM 1735 C CA . LEU A 1 212 ? -0.084 -2.509 -14.167 1.00 59.78 212 LEU A CA 1
ATOM 1736 C C . LEU A 1 212 ? 1.331 -2.531 -13.586 1.00 59.78 212 LEU A C 1
ATOM 1738 O O . LEU A 1 212 ? 2.295 -2.511 -14.348 1.00 59.78 212 LEU A O 1
ATOM 1742 N N . HIS A 1 213 ? 1.474 -2.649 -12.261 1.00 62.22 213 HIS A N 1
ATOM 1743 C CA . HIS A 1 213 ? 2.793 -2.806 -11.649 1.00 62.22 213 HIS A CA 1
ATOM 1744 C C . HIS A 1 213 ? 3.481 -4.096 -12.113 1.00 62.22 213 HIS A C 1
ATOM 1746 O O . HIS A 1 213 ? 4.657 -4.044 -12.456 1.00 62.22 213 HIS A O 1
ATOM 1752 N N . GLY A 1 214 ? 2.759 -5.219 -12.210 1.00 58.66 214 GLY A N 1
ATOM 1753 C CA . GLY A 1 214 ? 3.291 -6.463 -12.779 1.00 58.66 214 GLY A CA 1
ATOM 1754 C C . GLY A 1 214 ? 3.832 -6.290 -14.204 1.00 58.66 214 GLY A C 1
ATOM 1755 O O . GLY A 1 214 ? 4.949 -6.716 -14.489 1.00 58.66 214 GLY A O 1
ATOM 1756 N N . THR A 1 215 ? 3.096 -5.596 -15.077 1.00 55.31 215 THR A N 1
ATOM 1757 C CA . THR A 1 215 ? 3.527 -5.305 -16.455 1.00 55.31 215 THR A CA 1
ATOM 1758 C C . THR A 1 215 ? 4.722 -4.348 -16.507 1.00 55.31 215 THR A C 1
ATOM 1760 O O . THR A 1 215 ? 5.652 -4.557 -17.281 1.00 55.31 215 THR A O 1
ATOM 1763 N N . TRP A 1 216 ? 4.760 -3.305 -15.674 1.00 62.56 216 TRP A N 1
ATOM 1764 C CA . TRP A 1 216 ? 5.869 -2.339 -15.673 1.00 62.56 216 TRP A CA 1
ATOM 1765 C C . TRP A 1 216 ? 7.178 -2.903 -15.104 1.00 62.56 216 TRP A C 1
ATOM 1767 O O . TRP A 1 216 ? 8.259 -2.409 -15.441 1.00 62.56 216 TRP A O 1
ATOM 1777 N N . LEU A 1 217 ? 7.113 -3.958 -14.283 1.00 62.84 217 LEU A N 1
ATOM 1778 C CA . LEU A 1 217 ? 8.310 -4.677 -13.837 1.00 62.84 217 LEU A CA 1
ATOM 1779 C C . LEU A 1 217 ? 9.066 -5.335 -15.003 1.00 62.84 217 LEU A C 1
ATOM 1781 O O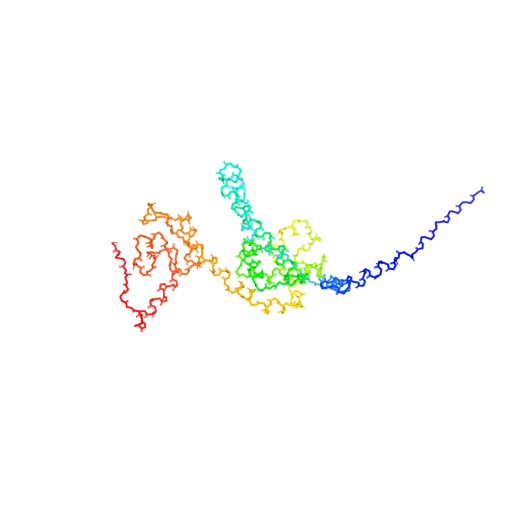 . LEU A 1 217 ? 10.286 -5.469 -14.913 1.00 62.84 217 LEU A O 1
ATOM 1785 N N . ILE A 1 218 ? 8.391 -5.655 -16.114 1.00 58.25 218 ILE A N 1
ATOM 1786 C CA . ILE A 1 218 ? 9.030 -6.157 -17.342 1.00 58.25 218 ILE A CA 1
ATOM 1787 C C . ILE A 1 218 ? 9.998 -5.100 -17.889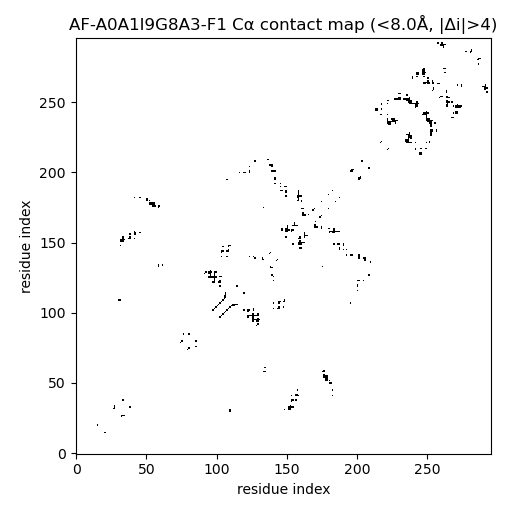 1.00 58.25 218 ILE A C 1
ATOM 1789 O O . ILE A 1 218 ? 11.182 -5.356 -18.055 1.00 58.25 218 ILE A O 1
ATOM 1793 N N . ASN A 1 219 ? 9.550 -3.854 -18.033 1.00 63.84 219 ASN A N 1
ATOM 1794 C CA . ASN A 1 219 ? 10.377 -2.779 -18.595 1.00 63.84 219 ASN A CA 1
ATOM 1795 C C . ASN A 1 219 ? 11.520 -2.315 -17.669 1.00 63.84 219 ASN A C 1
ATOM 1797 O O . ASN A 1 219 ? 12.325 -1.472 -18.061 1.00 63.84 219 ASN A O 1
ATOM 1801 N N . SER A 1 220 ? 11.593 -2.816 -16.430 1.00 67.56 220 SER A N 1
ATOM 1802 C CA . SER A 1 220 ? 12.579 -2.388 -15.429 1.00 67.56 220 SER A CA 1
ATOM 1803 C C . SER A 1 220 ? 13.448 -3.538 -14.919 1.00 67.56 220 SER A C 1
ATOM 1805 O O . SER A 1 220 ? 14.646 -3.576 -15.202 1.00 67.56 220 SER A O 1
ATOM 1807 N N . LEU A 1 221 ? 12.880 -4.499 -14.186 1.00 66.12 221 LEU A N 1
ATOM 1808 C CA . LEU A 1 221 ? 13.644 -5.620 -13.632 1.00 66.12 221 LEU A CA 1
ATOM 1809 C C . LEU A 1 221 ? 14.195 -6.537 -14.733 1.00 66.12 221 LEU A C 1
ATOM 1811 O O . LEU A 1 221 ? 15.328 -7.004 -14.598 1.00 66.12 221 LEU A O 1
ATOM 1815 N N . ALA A 1 222 ? 13.466 -6.704 -15.846 1.00 59.00 222 ALA A N 1
ATOM 1816 C CA . ALA A 1 222 ? 13.887 -7.543 -16.978 1.00 59.00 222 ALA A CA 1
ATOM 1817 C C . ALA A 1 222 ? 15.047 -6.952 -17.786 1.00 59.00 222 ALA A C 1
ATOM 1819 O O . ALA A 1 222 ? 15.543 -7.595 -18.702 1.00 59.00 222 ALA A O 1
ATOM 1820 N N . HIS A 1 223 ? 15.502 -5.745 -17.447 1.00 69.31 223 HIS A N 1
ATOM 1821 C CA . HIS A 1 223 ? 16.662 -5.094 -18.054 1.00 69.31 223 HIS A CA 1
ATOM 1822 C C . HIS A 1 223 ? 17.836 -4.917 -17.083 1.00 69.31 223 HIS A C 1
ATOM 1824 O O . HIS A 1 223 ? 18.834 -4.285 -17.435 1.00 69.31 223 HIS A O 1
ATOM 1830 N N . LYS A 1 224 ? 17.727 -5.417 -15.842 1.00 70.31 224 LYS A N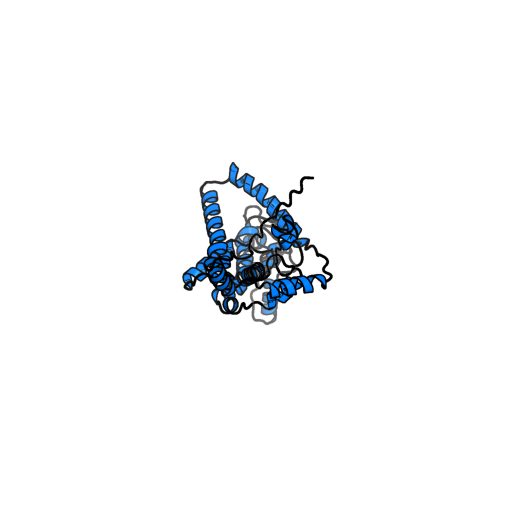 1
ATOM 1831 C CA . LYS A 1 224 ? 18.732 -5.136 -14.806 1.00 70.31 224 LYS A CA 1
ATOM 1832 C C . LYS A 1 224 ? 19.111 -6.323 -13.924 1.00 70.31 224 LYS A C 1
ATOM 1834 O O . LYS A 1 224 ? 20.278 -6.414 -13.552 1.00 70.31 224 LYS A O 1
ATOM 1839 N N . TYR A 1 225 ? 18.180 -7.215 -13.584 1.00 69.94 225 TYR A N 1
ATOM 1840 C CA . TYR A 1 225 ? 18.416 -8.264 -12.582 1.00 69.94 225 TYR A CA 1
ATOM 1841 C C . TYR A 1 225 ? 18.007 -9.651 -13.095 1.00 69.94 225 TYR A C 1
ATOM 1843 O O . TYR A 1 225 ? 16.829 -10.002 -13.081 1.00 69.94 225 TYR A O 1
ATOM 1851 N N . GLY A 1 226 ? 18.989 -10.427 -13.561 1.00 72.25 226 GLY A N 1
ATOM 1852 C CA . GLY A 1 226 ? 18.794 -11.747 -14.165 1.00 72.25 226 GLY A CA 1
ATOM 1853 C C . GLY A 1 226 ? 20.045 -12.229 -14.910 1.00 72.25 226 GLY A C 1
ATOM 1854 O O . GLY A 1 226 ? 21.124 -11.659 -14.739 1.00 72.25 226 GLY A O 1
ATOM 1855 N N . PHE A 1 227 ? 19.901 -13.261 -15.743 1.00 77.38 227 PHE A N 1
ATOM 1856 C CA . PHE A 1 227 ? 21.008 -13.871 -16.498 1.00 77.38 227 PHE A CA 1
ATOM 1857 C C . PHE A 1 227 ? 20.963 -13.499 -17.989 1.00 77.38 227 PHE A C 1
ATOM 1859 O O . PHE A 1 227 ? 19.897 -13.199 -18.514 1.00 77.38 227 PHE A O 1
ATOM 1866 N N . LYS A 1 228 ? 22.104 -13.517 -18.691 1.00 83.25 228 LYS A N 1
ATOM 1867 C CA . LYS A 1 228 ? 22.193 -13.182 -20.131 1.00 83.25 228 LYS A CA 1
ATOM 1868 C C . LYS A 1 228 ? 22.829 -14.311 -20.953 1.00 83.25 228 LYS A C 1
ATOM 1870 O O . LYS A 1 228 ? 23.984 -14.178 -21.354 1.00 83.25 228 LYS A O 1
ATOM 1875 N N . PRO A 1 229 ? 22.130 -15.436 -21.151 1.00 83.06 229 PRO A N 1
ATOM 1876 C CA . PRO A 1 229 ? 22.705 -16.591 -21.832 1.00 83.06 229 PRO A CA 1
ATOM 1877 C C . PRO A 1 229 ? 22.806 -16.425 -23.359 1.00 83.06 229 PRO A C 1
ATOM 1879 O O . PRO A 1 229 ? 23.661 -17.068 -23.954 1.00 83.06 229 PRO A O 1
ATOM 1882 N N . TYR A 1 230 ? 22.000 -15.557 -23.989 1.00 82.25 230 TYR A N 1
ATOM 1883 C CA . TYR A 1 230 ? 21.946 -15.418 -25.456 1.00 82.25 230 TYR A CA 1
ATOM 1884 C C . TYR A 1 230 ? 22.783 -14.254 -25.973 1.00 82.25 230 TYR A C 1
ATOM 1886 O O . TYR A 1 230 ? 23.563 -14.401 -26.910 1.00 82.25 230 TYR A O 1
ATOM 1894 N N . ASN A 1 231 ? 22.637 -13.081 -25.354 1.00 82.69 231 ASN A N 1
ATOM 1895 C CA . ASN A 1 231 ? 23.389 -11.898 -25.749 1.00 82.69 231 ASN A CA 1
ATOM 1896 C C . ASN A 1 231 ? 23.845 -11.106 -24.512 1.00 82.69 231 ASN A C 1
ATOM 1898 O O . ASN A 1 231 ? 23.036 -10.406 -23.891 1.00 82.69 231 ASN A O 1
ATOM 1902 N N . PRO A 1 232 ? 25.136 -11.186 -24.132 1.00 83.25 232 PRO A N 1
ATOM 1903 C CA . PRO A 1 232 ? 25.656 -10.493 -22.955 1.00 83.25 232 PRO A CA 1
ATOM 1904 C C . PRO A 1 232 ? 25.809 -8.976 -23.161 1.00 83.25 232 PRO A C 1
ATOM 1906 O O . PRO A 1 232 ? 25.875 -8.234 -22.177 1.00 83.25 232 PRO A O 1
ATOM 1909 N N . ASN A 1 233 ? 25.821 -8.505 -24.414 1.00 86.38 233 ASN A N 1
ATOM 1910 C CA . ASN A 1 233 ? 26.096 -7.110 -24.775 1.00 86.38 233 ASN A CA 1
ATOM 1911 C C . ASN A 1 233 ? 24.865 -6.192 -24.687 1.00 86.38 233 ASN A C 1
ATOM 1913 O O . ASN A 1 233 ? 24.998 -4.974 -24.778 1.00 86.38 233 ASN A O 1
ATOM 1917 N N . ILE A 1 234 ? 23.670 -6.752 -24.491 1.00 83.38 234 ILE A N 1
ATOM 1918 C CA . ILE A 1 234 ? 22.414 -6.003 -24.346 1.00 83.38 234 ILE A CA 1
ATOM 1919 C C . ILE A 1 234 ? 21.958 -5.986 -22.882 1.00 83.38 234 ILE A C 1
ATOM 1921 O O . ILE A 1 234 ? 22.346 -6.838 -22.086 1.00 83.38 234 ILE A O 1
ATOM 1925 N N . THR A 1 235 ? 21.163 -4.993 -22.476 1.00 82.06 235 THR A N 1
ATOM 1926 C CA . THR A 1 235 ? 20.652 -4.882 -21.093 1.00 82.06 235 THR A CA 1
ATOM 1927 C C . THR A 1 235 ? 19.600 -5.926 -20.671 1.00 82.06 235 THR A C 1
ATOM 1929 O O . THR A 1 235 ? 19.635 -6.289 -19.496 1.00 82.06 235 THR A O 1
ATOM 1932 N N . PRO A 1 236 ? 18.719 -6.453 -21.549 1.00 79.50 236 PRO A N 1
ATOM 1933 C CA . PRO A 1 236 ? 17.717 -7.467 -21.210 1.00 79.50 236 PRO A CA 1
ATOM 1934 C C . PRO A 1 236 ? 18.302 -8.719 -20.555 1.00 79.50 236 PRO A C 1
ATOM 1936 O O . PRO A 1 236 ? 19.373 -9.185 -20.947 1.00 79.50 236 PRO A O 1
ATOM 1939 N N . VAL A 1 237 ? 17.583 -9.282 -19.589 1.00 78.69 237 VAL A N 1
ATOM 1940 C CA . VAL A 1 237 ? 17.971 -10.460 -18.806 1.00 78.69 237 VAL A CA 1
ATOM 1941 C C . VAL A 1 237 ? 16.828 -11.474 -18.719 1.00 78.69 237 VAL A C 1
ATOM 1943 O O . VAL A 1 237 ? 15.655 -11.114 -18.699 1.00 78.69 237 VAL A O 1
ATOM 1946 N N . GLU A 1 238 ? 17.177 -12.749 -18.609 1.00 78.56 238 GLU A N 1
ATOM 1947 C CA . GLU A 1 238 ? 16.268 -13.838 -18.260 1.00 78.56 238 GLU A CA 1
ATOM 1948 C C . GLU A 1 238 ? 15.885 -13.763 -16.777 1.00 78.56 238 GLU A C 1
ATOM 1950 O O . GLU A 1 238 ? 16.758 -13.623 -15.910 1.00 78.56 238 GLU A O 1
ATOM 1955 N N . SER A 1 239 ? 14.594 -13.901 -16.466 1.00 75.94 239 SER A N 1
ATOM 1956 C CA . SER A 1 239 ? 14.086 -13.878 -15.092 1.00 75.94 239 SER A CA 1
ATOM 1957 C C . SER A 1 239 ? 12.884 -14.801 -14.891 1.00 75.94 239 SER A C 1
ATOM 1959 O O . SER A 1 239 ? 11.793 -14.573 -15.419 1.00 75.94 239 SER A O 1
ATOM 1961 N N . LEU A 1 240 ? 13.069 -15.811 -14.031 1.00 70.44 240 LEU A N 1
ATOM 1962 C CA . LEU A 1 240 ? 12.021 -16.751 -13.617 1.00 70.44 240 LEU A CA 1
ATOM 1963 C C . LEU A 1 240 ? 10.818 -16.035 -12.990 1.00 70.44 240 LEU A C 1
ATOM 1965 O O . LEU A 1 240 ? 9.667 -16.365 -13.262 1.00 70.44 240 LEU A O 1
ATOM 1969 N N . TRP A 1 241 ? 11.094 -15.023 -12.169 1.00 66.44 241 TRP A N 1
ATOM 1970 C CA . TRP A 1 241 ? 10.064 -14.225 -11.511 1.00 66.44 241 TRP A CA 1
ATOM 1971 C C . TRP A 1 241 ? 9.171 -13.506 -12.520 1.00 66.44 241 TRP A C 1
ATOM 1973 O O . TRP A 1 241 ? 7.951 -13.512 -12.370 1.00 66.44 241 TRP A O 1
ATOM 1983 N N . LEU A 1 242 ? 9.770 -12.938 -13.568 1.00 63.50 242 LEU A N 1
ATOM 1984 C CA . LEU A 1 242 ? 9.035 -12.203 -14.590 1.00 63.50 242 LEU A CA 1
ATOM 1985 C C . LEU A 1 242 ? 8.187 -13.108 -15.470 1.00 63.50 242 LEU A C 1
ATOM 1987 O O . LEU A 1 242 ? 7.063 -12.740 -15.786 1.00 63.50 242 LEU A O 1
ATOM 1991 N N . ALA A 1 243 ? 8.646 -14.310 -15.799 1.00 66.69 243 ALA A N 1
ATOM 1992 C CA . ALA A 1 243 ? 7.809 -15.243 -16.547 1.00 66.69 243 ALA A CA 1
ATOM 1993 C C . ALA A 1 243 ? 6.541 -15.643 -15.781 1.00 66.69 243 ALA A C 1
ATOM 1995 O O . ALA A 1 243 ? 5.487 -15.795 -16.392 1.00 66.69 243 ALA A O 1
ATOM 1996 N N . VAL A 1 244 ? 6.608 -15.739 -14.449 1.00 67.25 244 VAL A N 1
ATOM 1997 C CA . VAL A 1 244 ? 5.422 -15.995 -13.620 1.00 67.25 244 VAL A CA 1
ATOM 1998 C C . VAL A 1 244 ? 4.521 -14.758 -13.543 1.00 67.25 244 VAL A C 1
ATOM 2000 O O . VAL A 1 244 ? 3.312 -14.871 -13.730 1.00 67.25 244 VAL A O 1
ATOM 2003 N N . THR A 1 245 ? 5.076 -13.568 -13.285 1.00 61.44 245 THR A N 1
ATOM 2004 C CA . THR A 1 245 ? 4.267 -12.350 -13.074 1.00 61.44 245 THR A CA 1
ATOM 2005 C C . THR A 1 245 ? 3.755 -11.704 -14.360 1.00 61.44 245 THR A C 1
ATOM 2007 O O . THR A 1 245 ? 2.763 -10.983 -14.318 1.00 61.44 245 THR A O 1
ATOM 2010 N N . ALA A 1 246 ? 4.414 -11.959 -15.490 1.00 65.00 246 ALA A N 1
ATOM 2011 C CA . ALA A 1 246 ? 4.074 -11.453 -16.816 1.00 65.00 246 ALA A CA 1
ATOM 2012 C C . ALA A 1 246 ? 3.684 -12.571 -17.799 1.00 65.00 246 ALA A C 1
ATOM 2014 O O . ALA A 1 246 ? 3.777 -12.398 -19.007 1.00 65.00 246 ALA A O 1
ATOM 2015 N N . MET A 1 247 ? 3.239 -13.722 -17.282 1.00 68.06 247 MET A N 1
ATOM 2016 C CA . MET A 1 247 ? 2.597 -14.797 -18.057 1.00 68.06 247 MET A CA 1
ATOM 2017 C C . MET A 1 247 ? 3.424 -15.387 -19.220 1.00 68.06 247 MET A C 1
ATOM 2019 O O . MET A 1 247 ? 2.854 -15.988 -20.127 1.00 68.06 247 MET A O 1
ATOM 2023 N N . GLY A 1 248 ? 4.753 -15.284 -19.183 1.00 68.31 248 GLY A N 1
ATOM 2024 C CA . GLY A 1 248 ? 5.642 -15.810 -20.229 1.00 68.31 248 GLY A CA 1
ATOM 2025 C C . GLY A 1 248 ? 6.797 -14.886 -20.612 1.00 68.31 248 GLY A C 1
ATOM 2026 O O . GLY A 1 248 ? 7.809 -15.362 -21.109 1.00 68.31 248 GLY A O 1
ATOM 2027 N N . GLU A 1 249 ? 6.726 -13.597 -20.270 1.00 72.06 249 GLU A N 1
ATOM 2028 C CA . GLU A 1 249 ? 7.705 -12.574 -20.696 1.00 72.06 249 GLU A CA 1
ATOM 2029 C C . GLU A 1 249 ? 9.037 -12.571 -19.913 1.00 72.06 249 GLU A C 1
ATOM 2031 O O . GLU A 1 249 ? 9.778 -11.587 -19.915 1.00 72.06 249 GLU A O 1
ATOM 2036 N N . GLY A 1 250 ? 9.361 -13.653 -19.199 1.00 70.44 250 GLY A N 1
ATOM 2037 C CA . GLY A 1 250 ? 10.619 -13.750 -18.447 1.00 70.44 250 GLY A CA 1
ATOM 2038 C C . GLY A 1 250 ? 11.835 -14.045 -19.318 1.00 70.44 250 GLY A C 1
ATOM 2039 O O . GLY A 1 250 ? 12.956 -13.827 -18.859 1.00 70.44 250 GLY A O 1
ATOM 2040 N N . GLY A 1 251 ? 11.615 -14.483 -20.561 1.00 78.44 251 GLY A N 1
ATOM 2041 C CA . GLY A 1 251 ? 12.641 -14.722 -21.572 1.00 78.44 251 GLY A CA 1
ATOM 2042 C C . GLY A 1 251 ? 13.203 -13.453 -22.204 1.00 78.44 251 GLY A C 1
ATOM 2043 O O . GLY A 1 251 ? 13.328 -13.368 -23.419 1.00 78.44 251 GLY A O 1
ATOM 2044 N N . HIS A 1 252 ? 13.458 -12.401 -21.423 1.00 83.44 252 HIS A N 1
ATOM 2045 C CA . HIS A 1 252 ? 13.666 -11.071 -21.995 1.00 83.44 252 HIS A CA 1
ATOM 2046 C C . HIS A 1 252 ? 15.014 -10.934 -22.726 1.00 83.44 252 HIS A C 1
ATOM 2048 O O . HIS A 1 252 ? 15.109 -10.185 -23.698 1.00 83.44 252 HIS A O 1
ATOM 2054 N N . ASN A 1 253 ? 16.053 -11.683 -22.328 1.00 83.81 253 ASN A N 1
ATOM 2055 C CA . ASN A 1 253 ? 17.310 -11.732 -23.086 1.00 83.81 253 ASN A CA 1
ATOM 2056 C C . ASN A 1 253 ? 17.126 -12.495 -24.402 1.00 83.81 253 ASN A C 1
ATOM 2058 O O . ASN A 1 253 ? 17.634 -12.052 -25.433 1.00 83.81 253 ASN A O 1
ATOM 2062 N N . TYR A 1 254 ? 16.360 -13.587 -24.378 1.00 84.69 254 TYR A N 1
ATOM 2063 C CA . TYR A 1 254 ? 15.988 -14.345 -25.567 1.00 84.69 254 TYR A CA 1
ATOM 2064 C C . TYR A 1 254 ? 15.165 -13.499 -26.531 1.00 84.69 254 TYR A C 1
ATOM 2066 O O . TYR A 1 254 ? 15.539 -13.358 -27.687 1.00 84.69 254 TYR A O 1
ATOM 2074 N N . HIS A 1 255 ? 14.090 -12.875 -26.049 1.00 86.81 255 HIS A N 1
ATOM 2075 C CA . HIS A 1 255 ? 13.178 -12.070 -26.853 1.00 86.81 255 HIS A CA 1
ATOM 2076 C C . HIS A 1 255 ? 13.898 -10.926 -27.574 1.00 86.81 255 HIS A C 1
ATOM 2078 O O . HIS A 1 255 ? 13.688 -10.722 -28.763 1.00 86.81 255 HIS A O 1
ATOM 2084 N N . HIS A 1 256 ? 14.803 -10.208 -26.904 1.00 84.75 256 HIS A N 1
ATOM 2085 C CA . HIS A 1 256 ? 15.576 -9.154 -27.575 1.00 84.75 256 HIS A CA 1
ATOM 2086 C C . HIS A 1 256 ? 16.640 -9.692 -28.538 1.00 84.75 256 HIS A C 1
ATOM 2088 O O . HIS A 1 256 ? 17.041 -8.980 -29.456 1.00 84.75 256 HIS A O 1
ATOM 2094 N N . THR A 1 257 ? 17.098 -10.930 -28.350 1.00 84.75 257 THR A N 1
ATOM 2095 C CA . THR A 1 257 ? 18.029 -11.588 -29.281 1.00 84.75 257 THR A CA 1
ATOM 2096 C C . THR A 1 257 ? 17.289 -12.145 -30.503 1.00 84.75 257 THR A C 1
ATOM 2098 O O . THR A 1 257 ? 17.779 -12.039 -31.625 1.00 84.75 257 THR A O 1
ATOM 2101 N N . PHE A 1 258 ? 16.077 -12.664 -30.302 1.00 88.12 258 PHE A N 1
ATOM 2102 C CA . PHE A 1 258 ? 15.232 -13.304 -31.306 1.00 88.12 258 PHE A CA 1
ATOM 2103 C C . PHE A 1 258 ? 13.797 -12.746 -31.266 1.00 88.12 258 PHE A C 1
ATOM 2105 O O . PHE A 1 258 ? 12.854 -13.438 -30.876 1.00 88.12 258 PHE A O 1
ATOM 2112 N N . PRO A 1 259 ? 13.585 -11.495 -31.704 1.00 87.88 259 PRO A N 1
ATOM 2113 C CA . PRO A 1 259 ? 12.317 -10.786 -31.499 1.00 87.88 259 PRO A CA 1
ATOM 2114 C C . PRO A 1 259 ? 11.140 -11.353 -32.295 1.00 87.88 259 PRO A C 1
ATOM 2116 O O . PRO A 1 259 ? 9.992 -11.015 -32.017 1.00 87.88 259 PRO A O 1
ATOM 2119 N N . GLN A 1 260 ? 11.412 -12.188 -33.299 1.00 88.56 260 GLN A N 1
ATOM 2120 C CA . GLN A 1 260 ? 10.384 -12.806 -34.136 1.00 88.56 260 GLN A CA 1
ATOM 2121 C C . GLN A 1 260 ? 9.927 -14.176 -33.631 1.00 88.56 260 GLN A C 1
ATOM 2123 O O . GLN A 1 260 ? 8.956 -14.699 -34.171 1.00 88.56 260 GLN A O 1
ATOM 2128 N N . ASP A 1 261 ? 10.599 -14.761 -32.636 1.00 87.19 261 ASP A N 1
ATOM 2129 C CA . ASP A 1 261 ? 10.162 -16.033 -32.072 1.00 87.19 261 ASP A CA 1
ATOM 2130 C C . ASP A 1 261 ? 8.885 -15.832 -31.249 1.00 87.19 261 ASP A C 1
ATOM 2132 O O . ASP A 1 261 ? 8.887 -15.099 -30.254 1.00 87.19 261 ASP A O 1
ATOM 2136 N N . TYR A 1 262 ? 7.793 -16.493 -31.641 1.00 86.38 262 TYR A N 1
ATOM 2137 C CA . TYR A 1 262 ? 6.498 -16.309 -30.976 1.00 86.38 262 TYR A CA 1
ATOM 2138 C C . TYR A 1 262 ? 6.505 -16.774 -29.509 1.00 86.38 262 TYR A C 1
ATOM 2140 O O . TYR A 1 262 ? 5.634 -16.378 -28.734 1.00 86.38 262 TYR A O 1
ATOM 2148 N N . ARG A 1 263 ? 7.463 -17.626 -29.117 1.00 84.06 263 ARG A N 1
ATOM 2149 C CA . ARG A 1 263 ? 7.551 -18.215 -27.773 1.00 84.06 263 ARG A CA 1
ATOM 2150 C C . ARG A 1 263 ? 8.168 -17.267 -26.751 1.00 84.06 263 ARG A C 1
ATOM 2152 O O . ARG A 1 263 ? 8.136 -17.593 -25.566 1.00 84.06 263 ARG A O 1
ATOM 2159 N N . THR A 1 264 ? 8.810 -16.185 -27.205 1.00 81.06 264 THR A N 1
ATOM 2160 C CA . THR A 1 264 ? 9.529 -15.188 -26.385 1.00 81.06 264 THR A CA 1
ATOM 2161 C C . THR A 1 264 ? 10.557 -15.767 -25.392 1.00 81.06 264 THR A C 1
ATOM 2163 O O . THR A 1 264 ? 11.064 -15.046 -24.539 1.00 81.06 264 THR A O 1
ATOM 2166 N N . SER A 1 265 ? 10.910 -17.055 -25.502 1.00 78.25 265 SER A N 1
ATOM 2167 C CA . SER A 1 265 ? 11.818 -17.788 -24.609 1.00 78.25 265 SER A CA 1
ATOM 2168 C C . SER A 1 265 ? 12.289 -19.109 -25.247 1.00 78.25 265 SER A C 1
ATOM 2170 O O . SER A 1 265 ? 11.543 -19.713 -26.018 1.00 78.25 265 SER A O 1
ATOM 2172 N N . GLU A 1 266 ? 13.504 -19.571 -24.911 1.00 71.88 266 GLU A N 1
ATOM 2173 C CA . GLU A 1 266 ? 14.072 -20.829 -25.442 1.00 71.88 266 GLU A CA 1
ATOM 2174 C C . GLU A 1 266 ? 13.641 -22.072 -24.638 1.00 71.88 266 GLU A C 1
ATOM 2176 O O . GLU A 1 266 ? 13.053 -22.990 -25.207 1.00 71.88 266 GLU A O 1
ATOM 2181 N N . TYR A 1 267 ? 13.911 -22.106 -23.318 1.00 59.69 267 TYR A N 1
ATOM 2182 C CA . TYR A 1 267 ? 13.713 -23.317 -22.492 1.00 59.69 267 TYR A CA 1
ATOM 2183 C C . TYR A 1 267 ? 13.351 -23.119 -21.001 1.00 59.69 267 TYR A C 1
ATOM 2185 O O . TYR A 1 267 ? 12.986 -24.091 -20.344 1.00 59.69 267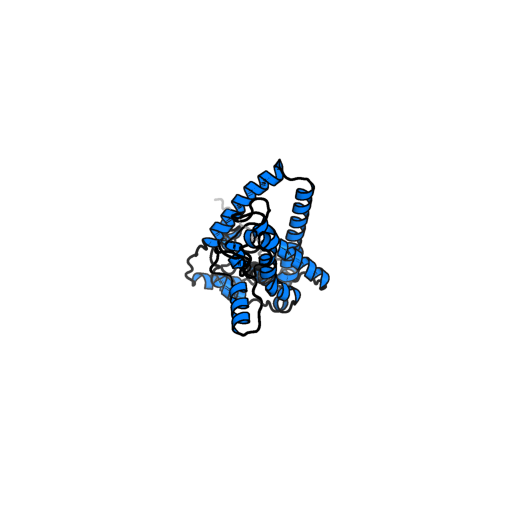 TYR A O 1
ATOM 2193 N N . VAL A 1 268 ? 13.435 -21.920 -20.408 1.00 47.38 268 VAL A N 1
ATOM 2194 C CA . VAL A 1 268 ? 13.571 -21.820 -18.930 1.00 47.38 268 VAL A CA 1
ATOM 2195 C C . VAL A 1 268 ? 12.267 -21.703 -18.128 1.00 47.38 268 VAL A C 1
ATOM 2197 O O . VAL A 1 268 ? 12.311 -21.855 -16.910 1.00 47.38 268 VAL A O 1
ATOM 2200 N N . LEU A 1 269 ? 11.083 -21.572 -18.731 1.00 48.12 269 LEU A N 1
ATOM 2201 C CA . LEU A 1 269 ? 9.845 -21.836 -17.986 1.00 48.12 269 LEU A CA 1
ATOM 2202 C C . LEU A 1 269 ? 8.883 -22.687 -18.791 1.00 48.12 269 LEU A C 1
ATOM 2204 O O . LEU A 1 269 ? 8.210 -22.202 -19.693 1.00 48.12 269 LEU A O 1
ATOM 2208 N N . HIS A 1 270 ? 8.672 -23.917 -18.328 1.00 56.00 270 HIS A N 1
ATOM 2209 C CA . HIS A 1 270 ? 7.467 -24.692 -18.638 1.00 56.00 270 HIS A CA 1
ATOM 2210 C C . HIS A 1 270 ? 6.159 -23.905 -18.379 1.00 56.00 270 HIS A C 1
ATOM 2212 O O . HIS A 1 270 ? 5.091 -24.314 -18.823 1.00 56.00 270 HIS A O 1
ATOM 2218 N N . PHE A 1 271 ? 6.239 -22.766 -17.683 1.00 59.88 271 PHE A N 1
ATOM 2219 C CA . PHE A 1 271 ? 5.158 -21.833 -17.410 1.00 59.88 271 PHE A CA 1
ATOM 2220 C C . PHE A 1 271 ? 5.204 -20.601 -18.339 1.00 59.88 271 PHE A C 1
ATOM 2222 O O . PHE A 1 271 ? 5.509 -19.491 -17.908 1.00 59.88 271 PHE A O 1
ATOM 2229 N N . ASN A 1 272 ? 4.893 -20.797 -19.622 1.00 73.50 272 ASN A N 1
ATOM 2230 C CA . ASN A 1 272 ? 4.631 -19.714 -20.575 1.00 73.50 272 ASN A CA 1
ATOM 2231 C C . ASN A 1 272 ? 3.164 -19.791 -21.025 1.00 73.50 272 ASN A C 1
ATOM 2233 O O . ASN A 1 272 ? 2.801 -20.527 -21.946 1.00 73.50 272 ASN A O 1
ATOM 2237 N N . VAL A 1 273 ? 2.306 -19.079 -20.291 1.00 77.06 273 VAL A N 1
ATOM 2238 C CA . VAL A 1 273 ? 0.847 -19.126 -20.461 1.00 77.06 273 VAL A CA 1
ATOM 2239 C C . VAL A 1 273 ? 0.438 -18.488 -21.788 1.00 77.06 273 VAL A C 1
ATOM 2241 O O . VAL A 1 273 ? -0.449 -19.009 -22.461 1.00 77.06 273 VAL A O 1
ATOM 2244 N N . THR A 1 274 ? 1.120 -17.416 -22.201 1.00 79.25 274 THR A N 1
ATOM 2245 C C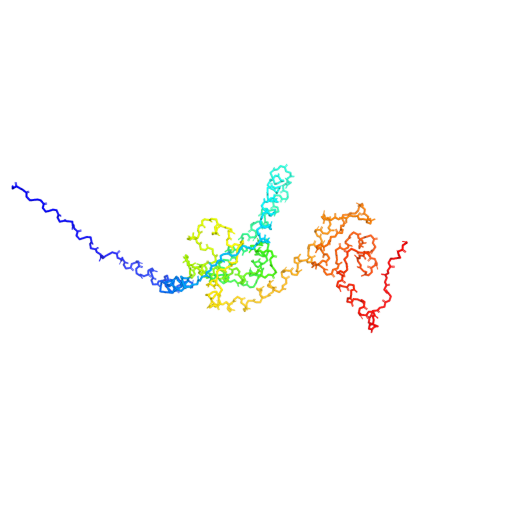A . THR A 1 274 ? 0.906 -16.770 -23.502 1.00 79.25 274 THR A CA 1
ATOM 2246 C C . THR A 1 274 ? 1.191 -17.739 -24.646 1.00 79.25 274 THR A C 1
ATOM 2248 O O . THR A 1 274 ? 0.350 -17.914 -25.525 1.00 79.25 274 THR A O 1
ATOM 2251 N N . LYS A 1 275 ? 2.321 -18.449 -24.597 1.00 85.75 275 LYS A N 1
ATOM 2252 C CA . LYS A 1 275 ? 2.677 -19.470 -25.589 1.00 85.75 275 LYS A CA 1
ATOM 2253 C C . LYS A 1 275 ? 1.628 -20.582 -25.660 1.00 85.75 275 LYS A C 1
ATOM 2255 O O . LYS A 1 275 ? 1.170 -20.906 -26.749 1.00 85.75 275 LYS A O 1
ATOM 2260 N N . LEU A 1 276 ? 1.185 -21.109 -24.514 1.00 85.25 276 LEU A N 1
ATOM 2261 C CA . LEU A 1 276 ? 0.125 -22.126 -24.462 1.00 85.25 276 LEU A CA 1
ATOM 2262 C C . LEU A 1 276 ? -1.191 -21.633 -25.088 1.00 85.25 276 LEU A C 1
ATOM 2264 O O . LEU A 1 276 ? -1.864 -22.382 -25.790 1.00 85.25 276 LEU A O 1
ATOM 2268 N N . PHE A 1 277 ? -1.568 -20.378 -24.846 1.00 84.38 277 PHE A N 1
ATOM 2269 C CA . PHE A 1 277 ? -2.762 -19.793 -25.451 1.00 84.38 277 PHE A CA 1
ATOM 2270 C C . PHE A 1 277 ? -2.642 -19.699 -26.978 1.00 84.38 277 PHE A C 1
ATOM 2272 O O . PHE A 1 277 ? -3.574 -20.084 -27.685 1.00 84.38 277 PHE A O 1
ATOM 2279 N N . ILE A 1 278 ? -1.495 -19.249 -27.495 1.00 84.75 278 ILE A N 1
ATOM 2280 C CA . ILE A 1 278 ? -1.263 -19.168 -28.943 1.00 84.75 278 ILE A CA 1
ATOM 2281 C C . ILE A 1 278 ? -1.226 -20.577 -29.567 1.00 84.75 278 ILE A C 1
ATOM 2283 O O . ILE A 1 278 ? -1.788 -20.769 -30.643 1.00 84.75 278 ILE A O 1
ATOM 2287 N N . ASP A 1 279 ? -0.678 -21.581 -28.874 1.00 86.31 279 ASP A N 1
ATOM 2288 C CA . ASP A 1 279 ? -0.728 -22.988 -29.307 1.00 86.31 279 ASP A CA 1
ATOM 2289 C C . ASP A 1 279 ? -2.174 -23.497 -29.440 1.00 86.31 279 ASP A C 1
ATOM 2291 O O . ASP A 1 279 ? -2.505 -24.185 -30.406 1.00 86.31 279 ASP A O 1
ATOM 2295 N N . ILE A 1 280 ? -3.061 -23.134 -28.504 1.00 86.38 280 ILE A N 1
ATOM 2296 C CA . ILE A 1 280 ? -4.493 -23.464 -28.584 1.00 86.38 280 ILE A CA 1
ATOM 2297 C C . ILE A 1 280 ? -5.131 -2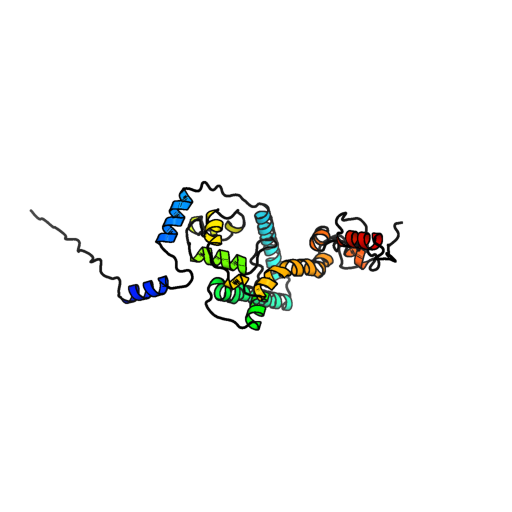2.776 -29.795 1.00 86.38 280 ILE A C 1
ATOM 2299 O O . ILE A 1 280 ? -5.891 -23.412 -30.524 1.00 86.38 280 ILE A O 1
ATOM 2303 N N . LEU A 1 281 ? -4.817 -21.502 -30.049 1.00 86.25 281 LEU A N 1
ATOM 2304 C CA . LEU A 1 281 ? -5.311 -20.801 -31.237 1.00 86.25 281 LEU A CA 1
ATOM 2305 C C . LEU A 1 281 ? -4.823 -21.461 -32.529 1.00 86.25 281 LEU A C 1
ATOM 2307 O O . LEU A 1 281 ? -5.612 -21.623 -33.457 1.00 86.25 281 LEU A O 1
ATOM 2311 N N . PHE A 1 282 ? -3.561 -21.884 -32.584 1.00 90.06 282 PHE A N 1
ATOM 2312 C CA . PHE A 1 282 ? -3.008 -22.613 -33.723 1.00 90.06 282 PHE A CA 1
ATOM 2313 C C . PHE A 1 282 ? -3.717 -23.958 -33.925 1.00 90.06 282 PHE A C 1
ATOM 2315 O O . PHE A 1 282 ? -4.146 -24.271 -35.033 1.00 90.06 282 PHE A O 1
ATOM 2322 N N . PHE A 1 283 ? -3.932 -24.717 -32.847 1.00 91.56 283 PHE A N 1
ATOM 2323 C CA . PHE A 1 283 ? -4.666 -25.984 -32.881 1.00 91.56 283 PHE A CA 1
ATOM 2324 C C . PHE A 1 283 ? -6.112 -25.821 -33.375 1.00 91.56 283 PHE A C 1
ATOM 2326 O O . PHE A 1 283 ? -6.607 -26.653 -34.132 1.00 91.56 283 PHE A O 1
ATOM 2333 N N . LEU A 1 284 ? -6.783 -24.734 -32.987 1.00 92.44 284 LEU A N 1
ATOM 2334 C CA . LEU A 1 284 ? -8.132 -24.395 -33.450 1.00 92.44 284 LEU A CA 1
ATOM 2335 C C . LEU A 1 284 ? -8.163 -23.812 -34.877 1.00 92.44 284 LEU A C 1
ATOM 2337 O O . LEU A 1 284 ? -9.239 -23.477 -35.368 1.00 92.44 284 LEU A O 1
ATOM 2341 N N . GLY A 1 285 ? -7.010 -23.656 -35.538 1.00 92.00 285 GLY A N 1
ATOM 2342 C CA . GLY A 1 285 ? -6.894 -23.037 -36.862 1.00 92.00 285 GLY A CA 1
ATOM 2343 C C . GLY A 1 285 ? -7.109 -21.518 -36.870 1.00 92.00 285 GLY A C 1
ATOM 2344 O O . GLY A 1 285 ? -7.307 -20.931 -37.930 1.00 92.00 285 GLY A O 1
ATOM 2345 N N . LEU A 1 286 ? -7.089 -20.875 -35.699 1.00 83.56 286 LEU A N 1
ATOM 2346 C CA . LEU A 1 286 ? -7.264 -19.429 -35.516 1.00 83.56 286 LEU A CA 1
ATOM 2347 C C . LEU A 1 286 ? -5.941 -18.650 -35.589 1.00 83.56 286 LEU A C 1
ATOM 2349 O O . LEU A 1 286 ? -5.960 -17.436 -35.776 1.00 83.56 286 LEU A O 1
ATOM 2353 N N . ALA A 1 287 ? -4.805 -19.333 -35.448 1.00 87.88 287 ALA A N 1
ATOM 2354 C CA . ALA A 1 287 ? -3.469 -18.788 -35.671 1.00 87.88 287 ALA A CA 1
ATOM 2355 C C . ALA A 1 287 ? -2.710 -19.656 -36.687 1.00 87.88 287 ALA A C 1
ATOM 2357 O O . ALA A 1 287 ? -2.940 -20.860 -36.775 1.00 87.88 287 ALA A O 1
ATOM 2358 N N . TYR A 1 288 ? -1.812 -19.049 -37.461 1.00 91.06 288 TYR A N 1
ATOM 2359 C CA . TYR A 1 288 ? -0.997 -19.712 -38.484 1.00 91.06 288 TYR A CA 1
ATOM 2360 C C . TYR A 1 288 ? 0.343 -18.974 -38.659 1.00 91.06 288 TYR A C 1
ATOM 2362 O O . TYR A 1 288 ? 0.522 -17.894 -38.102 1.00 91.06 288 TYR A O 1
ATOM 2370 N N . ASP A 1 289 ? 1.278 -19.563 -39.417 1.00 92.56 289 ASP A N 1
ATOM 2371 C CA . ASP A 1 289 ? 2.632 -19.022 -39.670 1.00 92.56 289 ASP A CA 1
ATOM 2372 C C . ASP A 1 289 ? 3.442 -18.730 -38.387 1.00 92.56 289 ASP A C 1
ATOM 2374 O O . ASP A 1 289 ? 4.007 -17.657 -38.173 1.00 92.56 289 ASP A O 1
ATOM 2378 N N . MET A 1 290 ? 3.468 -19.716 -37.489 1.00 88.69 290 MET A N 1
ATOM 2379 C CA . MET A 1 290 ? 4.149 -19.633 -36.198 1.00 88.69 290 MET A CA 1
ATOM 2380 C C . MET A 1 290 ? 5.674 -19.606 -36.380 1.00 88.69 290 MET A C 1
ATOM 2382 O O . MET A 1 290 ? 6.286 -20.620 -36.717 1.00 88.69 290 MET A O 1
ATOM 2386 N N . LYS A 1 291 ? 6.300 -18.452 -36.128 1.00 89.88 291 LYS A N 1
ATOM 2387 C CA . LYS A 1 291 ? 7.748 -18.254 -36.298 1.00 89.88 291 LYS A CA 1
ATOM 2388 C C . LYS A 1 291 ? 8.544 -18.774 -35.108 1.00 89.88 291 LYS A C 1
ATOM 2390 O O . LYS A 1 291 ? 8.342 -18.332 -33.980 1.00 89.88 291 LYS A O 1
ATOM 2395 N N . VAL A 1 292 ? 9.476 -19.679 -35.383 1.00 87.94 292 VAL A N 1
ATOM 2396 C CA . VAL A 1 292 ? 10.289 -20.382 -34.387 1.00 87.94 292 VAL A CA 1
ATOM 2397 C C . VAL A 1 292 ? 11.750 -20.327 -34.812 1.00 87.94 292 VAL A C 1
ATOM 2399 O O . VAL A 1 292 ? 12.072 -20.636 -35.959 1.00 87.94 292 VAL A O 1
ATOM 2402 N N . VAL A 1 293 ? 12.635 -19.951 -33.894 1.00 86.50 293 VAL A N 1
ATOM 2403 C CA . VAL A 1 293 ? 14.083 -20.047 -34.088 1.00 86.50 293 VAL A CA 1
ATOM 2404 C C . VAL A 1 293 ? 14.486 -21.525 -34.028 1.00 86.50 293 VAL A C 1
ATOM 2406 O O . VAL A 1 293 ? 14.135 -22.199 -33.049 1.00 86.50 293 VAL A O 1
ATOM 2409 N N . PRO A 1 294 ? 15.194 -22.043 -35.050 1.00 78.62 294 PRO A N 1
ATOM 2410 C CA . PRO A 1 294 ? 15.695 -23.414 -35.060 1.00 78.62 294 PRO A CA 1
ATOM 2411 C C . PRO A 1 294 ? 16.619 -23.689 -33.871 1.00 78.62 294 PRO A C 1
ATOM 2413 O O . PRO A 1 294 ? 17.391 -22.822 -33.471 1.00 78.62 294 PRO A O 1
ATOM 2416 N N . GLN A 1 295 ? 16.543 -24.900 -33.327 1.00 68.50 295 GLN A N 1
ATOM 2417 C CA . GLN A 1 295 ? 17.514 -25.403 -32.356 1.00 68.50 295 GLN A CA 1
ATOM 2418 C C . GLN A 1 295 ? 18.624 -26.096 -33.150 1.00 68.50 295 GLN A C 1
ATOM 2420 O O . GLN A 1 295 ? 18.313 -26.968 -33.964 1.00 68.50 295 GLN A O 1
ATOM 2425 N N . GLU A 1 296 ? 19.872 -25.658 -32.971 1.00 55.28 296 GLU A N 1
ATOM 2426 C CA . GLU A 1 296 ? 21.049 -26.394 -33.460 1.00 55.28 296 GLU A CA 1
ATOM 2427 C C . GLU A 1 296 ? 21.352 -27.605 -32.572 1.00 55.28 296 GLU A C 1
ATOM 2429 O O . GLU A 1 296 ? 21.205 -27.490 -31.331 1.00 55.28 296 GLU A O 1
#

InterPro domains:
  IPR015876 Acyl-CoA desaturase [PR00075] (57-77)
  IPR015876 Acyl-CoA desaturase [PR00075] (148-177)
  IPR015876 Acyl-CoA desaturase [PTHR11351] (25-209)
  IPR015876 Acyl-CoA desaturase [cd03505] (82-291)

pLDDT: mean 79.73, std 14.87, range [29.16, 94.12]

Nearest PDB structures (foldseek):
  4zyo-assembly1_A  TM=6.163E-01  e=1.036E-18  Homo sapiens
  6wf2-assembly2_B  TM=6.145E-01  e=3.533E-18  Mus musculus

Radius of gyration: 27.79 Å; Cα contacts (8 Å, |Δi|>4): 341; chains: 1; bounding box: 49×50×115 Å

Solvent-accessible surface area (backbone atoms only — not comparable to full-atom values): 16740 Å² total; per-residue (Å²): 143,86,86,84,85,79,81,79,74,81,79,74,92,78,80,79,49,70,70,54,56,53,50,52,52,56,48,65,72,39,90,59,41,64,47,69,67,62,43,48,52,49,46,60,53,48,74,73,54,92,78,77,88,44,75,37,63,69,46,44,54,51,52,52,48,51,53,56,49,46,55,57,45,51,52,38,61,76,76,66,55,50,68,68,57,52,52,52,48,52,52,52,49,52,38,13,52,42,6,39,55,58,24,37,46,34,36,68,43,61,57,74,54,89,74,59,70,71,59,48,49,50,26,51,54,22,30,64,69,43,57,90,49,71,101,57,92,75,68,38,62,62,52,55,22,47,49,51,45,28,32,54,34,26,59,72,28,66,34,13,67,50,27,57,84,75,34,69,62,32,39,73,54,43,44,74,29,34,60,77,50,69,45,28,57,58,56,49,69,70,55,90,51,62,75,51,70,69,30,69,65,52,48,45,47,63,69,42,48,61,58,52,52,39,54,53,42,51,83,47,46,30,42,72,63,61,46,46,92,78,39,73,91,52,62,32,11,33,29,76,68,42,12,65,61,48,40,26,62,11,22,30,15,44,23,75,72,42,74,70,30,71,57,32,47,90,76,92,56,98,57,31,55,54,43,54,51,51,51,51,33,36,74,72,68,74,42,77,87,82,44,72,76,82,84,131

Mean predicted aligned error: 13.76 Å